Protein AF-G1TNF6-F1 (afdb_monomer_lite)

Sequence (239 aa):
MSVDFGDPRNGFRHTEVIKFISEEVLVNGGSQDFHVTFNSWSWDEIEDNLRSVVIDPEVPLATKRAYALSALALSVPVAVRQREQQAYGAWRLQEQMEQCEATSSALSFELQRQREEHEAVVSQLRFAQAALHQALNERDALRGRLLQPQLLQRQLEVLAILPAEHRGVGGWPLAAEEGKEALATRLQGGQHAEAQRGEAQMASLTGTLHETEESAASCVNPHRITLLLSAAFTSMRIQ

Structure (mmCIF, N/CA/C/O backbone):
data_AF-G1TNF6-F1
#
_entry.id   AF-G1TNF6-F1
#
loop_
_atom_site.group_PDB
_atom_site.id
_atom_site.type_symbol
_atom_site.label_atom_id
_atom_site.label_alt_id
_atom_site.label_comp_id
_atom_site.label_asym_id
_atom_site.label_entity_id
_atom_site.label_seq_id
_atom_site.pdbx_PDB_ins_code
_atom_site.Cartn_x
_atom_site.Cartn_y
_atom_site.Cartn_z
_atom_site.occupancy
_atom_site.B_iso_or_equiv
_atom_site.auth_seq_id
_atom_site.auth_comp_id
_atom_site.auth_asym_id
_atom_site.auth_atom_id
_atom_site.pdbx_PDB_model_num
ATOM 1 N N . MET A 1 1 ? 4.007 6.886 27.947 1.00 36.47 1 MET A N 1
ATOM 2 C CA . MET A 1 1 ? 4.413 5.466 27.899 1.00 36.47 1 MET A CA 1
ATOM 3 C C . MET A 1 1 ? 3.353 4.730 27.091 1.00 36.47 1 MET A C 1
ATOM 5 O O . MET A 1 1 ? 2.281 4.489 27.628 1.00 36.47 1 MET A O 1
ATOM 9 N N . SER A 1 2 ? 3.568 4.491 25.795 1.00 43.72 2 SER A N 1
ATOM 10 C CA . SER A 1 2 ? 2.631 3.710 24.975 1.00 43.72 2 SER A CA 1
ATOM 11 C C . SER A 1 2 ? 2.972 2.231 25.123 1.00 43.72 2 SER A C 1
ATOM 13 O O . SER A 1 2 ? 4.069 1.814 24.759 1.00 43.72 2 SER A O 1
ATOM 15 N N . VAL A 1 3 ? 2.062 1.455 25.698 1.00 52.88 3 VAL A N 1
ATOM 16 C CA . VAL A 1 3 ? 2.191 -0.003 25.752 1.00 52.88 3 VAL A CA 1
ATOM 17 C C . VAL A 1 3 ? 1.948 -0.534 24.340 1.00 52.88 3 VAL A C 1
ATOM 19 O O . VAL A 1 3 ? 0.914 -0.235 23.745 1.00 52.88 3 VAL A O 1
ATOM 22 N N . ASP A 1 4 ? 2.901 -1.280 23.778 1.00 56.72 4 ASP A N 1
ATOM 23 C CA . ASP A 1 4 ? 2.705 -1.928 22.480 1.00 56.72 4 ASP A CA 1
ATOM 24 C C . ASP A 1 4 ? 1.832 -3.166 22.662 1.00 56.72 4 ASP A C 1
ATOM 26 O O . ASP A 1 4 ? 2.326 -4.251 22.955 1.00 56.72 4 ASP A O 1
ATOM 30 N N . PHE A 1 5 ? 0.520 -2.989 22.511 1.00 54.44 5 PHE A N 1
ATOM 31 C CA . PHE A 1 5 ? -0.501 -4.030 22.656 1.00 54.44 5 PHE A CA 1
ATOM 32 C C . PHE A 1 5 ? -0.360 -5.218 21.687 1.00 54.44 5 PHE A C 1
ATOM 34 O O . PHE A 1 5 ? -1.092 -6.192 21.835 1.00 54.44 5 PHE A O 1
ATOM 41 N N . GLY A 1 6 ? 0.554 -5.150 20.710 1.00 52.03 6 GLY A N 1
ATOM 42 C CA . GLY A 1 6 ? 0.853 -6.250 19.792 1.00 52.03 6 GLY A CA 1
ATOM 43 C C . GLY A 1 6 ? 2.027 -7.139 20.198 1.00 52.03 6 GLY A C 1
ATOM 44 O O . GLY A 1 6 ? 2.200 -8.188 19.582 1.00 52.03 6 GLY A O 1
ATOM 45 N N . ASP A 1 7 ? 2.827 -6.755 21.195 1.00 60.88 7 ASP A N 1
ATOM 46 C CA . ASP A 1 7 ? 3.929 -7.593 21.664 1.00 60.88 7 ASP A CA 1
ATOM 47 C C . ASP A 1 7 ? 3.379 -8.712 22.568 1.00 60.88 7 ASP A C 1
ATOM 49 O O . ASP A 1 7 ? 2.881 -8.422 23.661 1.00 60.88 7 ASP A O 1
ATOM 53 N N . PRO A 1 8 ? 3.492 -10.000 22.183 1.00 58.84 8 PRO A N 1
ATOM 54 C CA . PRO A 1 8 ? 3.065 -11.114 23.029 1.00 58.84 8 PRO A CA 1
ATOM 55 C C . PRO A 1 8 ? 3.827 -11.184 24.365 1.00 58.84 8 PRO A C 1
ATOM 57 O O . PRO A 1 8 ? 3.403 -11.905 25.271 1.00 58.84 8 PRO A O 1
ATOM 60 N N . ARG A 1 9 ? 4.937 -10.444 24.516 1.00 59.00 9 ARG A N 1
ATOM 61 C CA . ARG A 1 9 ? 5.692 -10.308 25.770 1.00 59.00 9 ARG A CA 1
ATOM 62 C C . ARG A 1 9 ? 5.157 -9.216 26.692 1.00 59.00 9 ARG A C 1
ATOM 64 O O . ARG A 1 9 ? 5.560 -9.187 27.852 1.00 59.00 9 ARG A O 1
ATOM 71 N N . ASN A 1 10 ? 4.250 -8.349 26.236 1.00 60.62 10 ASN A N 1
ATOM 72 C CA . ASN A 1 10 ? 3.744 -7.250 27.064 1.00 60.62 10 ASN A CA 1
ATOM 73 C C . ASN A 1 10 ? 2.750 -7.709 28.157 1.00 60.62 10 ASN A C 1
ATOM 75 O O . ASN A 1 10 ? 2.322 -6.896 28.973 1.00 60.62 10 ASN A O 1
ATOM 79 N N . GLY A 1 11 ? 2.352 -8.990 28.155 1.00 61.84 11 GLY A N 1
ATOM 80 C CA . GLY A 1 11 ? 1.427 -9.587 29.126 1.00 61.84 11 GLY A CA 1
ATOM 81 C C . GLY A 1 11 ? -0.036 -9.127 29.026 1.00 61.84 11 GLY A C 1
ATOM 82 O O . GLY A 1 11 ? -0.899 -9.720 29.661 1.00 61.84 11 GLY A O 1
ATOM 83 N N . PHE A 1 12 ? -0.346 -8.115 28.220 1.00 65.19 12 PHE A N 1
ATOM 84 C CA . PHE A 1 12 ? -1.675 -7.559 28.015 1.00 65.19 12 PHE A CA 1
ATOM 85 C C . PHE A 1 12 ? -2.488 -8.422 27.049 1.00 65.19 12 PHE A C 1
ATOM 87 O O . PHE A 1 12 ? -2.344 -8.367 25.827 1.00 65.19 12 PHE A O 1
ATOM 94 N N . ARG A 1 13 ? -3.398 -9.215 27.608 1.00 73.50 13 ARG A N 1
ATOM 95 C CA . ARG A 1 13 ? -4.316 -10.059 26.843 1.00 73.50 13 ARG A CA 1
ATOM 96 C C . ARG A 1 13 ? -5.691 -9.406 26.830 1.00 73.50 13 ARG A C 1
ATOM 98 O O . ARG A 1 13 ? -6.418 -9.447 27.817 1.00 73.50 13 ARG A O 1
ATOM 105 N N . HIS A 1 14 ? -6.072 -8.816 25.697 1.00 75.62 14 HIS A N 1
ATOM 106 C CA . HIS A 1 14 ? -7.371 -8.144 25.539 1.00 75.62 14 HIS A CA 1
ATOM 107 C C . HIS A 1 14 ? -8.559 -9.059 25.896 1.00 75.62 14 HIS A C 1
ATOM 109 O O . HIS A 1 14 ? -9.547 -8.590 26.449 1.00 75.62 14 HIS A O 1
ATOM 115 N N . THR A 1 15 ? -8.449 -10.370 25.659 1.00 78.88 15 THR A N 1
ATOM 116 C CA . THR A 1 15 ? -9.447 -11.369 26.071 1.00 78.88 15 THR A CA 1
ATOM 117 C C . THR A 1 15 ? -9.621 -11.435 27.591 1.00 78.88 15 THR A C 1
ATOM 119 O O . THR A 1 15 ? -10.743 -11.561 28.074 1.00 78.88 15 THR A O 1
ATOM 122 N N . GLU A 1 16 ? -8.533 -11.315 28.356 1.00 82.50 16 GLU A N 1
ATOM 123 C CA . GLU A 1 16 ? -8.570 -11.292 29.824 1.00 82.50 16 GLU A CA 1
ATOM 124 C C . GLU A 1 16 ? -9.174 -9.984 30.334 1.00 82.50 16 GLU A C 1
ATOM 126 O O . GLU A 1 16 ? -9.981 -10.003 31.257 1.00 82.50 16 GLU A O 1
ATOM 131 N N . VAL A 1 17 ? -8.865 -8.865 29.674 1.00 82.44 17 VAL A N 1
ATOM 132 C CA . VAL A 1 17 ? -9.457 -7.553 29.975 1.00 82.44 17 VAL A CA 1
ATOM 133 C C . VAL A 1 17 ? -10.965 -7.562 29.725 1.00 82.44 17 VAL A C 1
ATOM 135 O O . VAL A 1 17 ? -11.729 -7.151 30.590 1.00 82.44 17 VAL A O 1
ATOM 138 N N . ILE A 1 18 ? -11.418 -8.083 28.582 1.00 81.50 18 ILE A N 1
ATOM 139 C CA . ILE A 1 18 ? -12.851 -8.198 28.269 1.00 81.50 18 ILE A CA 1
ATOM 140 C C . ILE A 1 18 ? -13.552 -9.113 29.278 1.00 81.50 18 ILE A C 1
ATOM 142 O O . ILE A 1 18 ? -14.656 -8.794 29.724 1.00 81.50 18 ILE A O 1
ATOM 146 N N . LYS A 1 19 ? -12.917 -10.227 29.664 1.00 84.94 19 LYS A N 1
ATOM 147 C CA . LYS A 1 19 ? -13.455 -11.149 30.669 1.00 84.94 19 LYS A CA 1
ATOM 148 C C . LYS A 1 19 ? -13.608 -10.462 32.029 1.00 84.94 19 LYS A C 1
ATOM 150 O O . LYS A 1 19 ? -14.702 -10.480 32.582 1.00 84.94 19 LYS A O 1
ATOM 155 N N . PHE A 1 20 ? -12.559 -9.797 32.507 1.00 84.75 20 PHE A N 1
ATOM 156 C CA . PHE A 1 20 ? -12.574 -9.042 33.760 1.00 84.75 20 PHE A CA 1
ATOM 157 C C . PHE A 1 20 ? -13.653 -7.952 33.761 1.00 84.75 20 PHE A C 1
ATOM 159 O O . PHE A 1 20 ? -14.438 -7.855 34.697 1.00 84.75 20 PHE A O 1
ATOM 166 N N . ILE A 1 21 ? -13.746 -7.163 32.686 1.00 85.00 21 ILE A N 1
ATOM 167 C CA . ILE A 1 21 ? -14.766 -6.114 32.580 1.00 85.00 21 ILE A CA 1
ATOM 168 C C . ILE A 1 21 ? -16.172 -6.725 32.586 1.00 85.00 21 ILE A C 1
ATOM 170 O O . ILE A 1 21 ? -17.067 -6.183 33.225 1.00 85.00 21 ILE A O 1
ATOM 174 N N . SER A 1 22 ? -16.379 -7.858 31.911 1.00 86.06 22 SER A N 1
ATOM 175 C CA . SER A 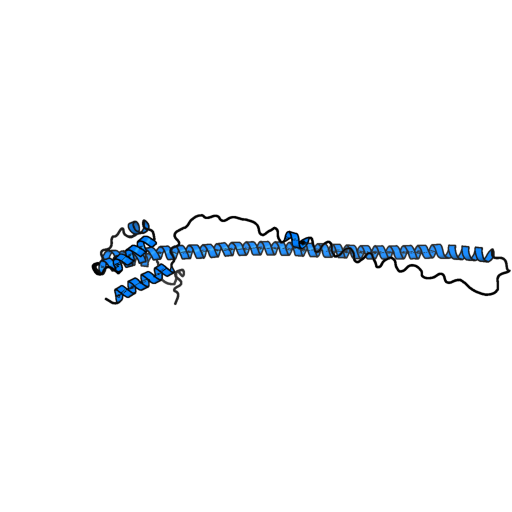1 22 ? -17.684 -8.531 31.886 1.00 86.06 22 SER A CA 1
ATOM 176 C C . SER A 1 22 ? -18.088 -9.048 33.272 1.00 86.06 22 SER A C 1
ATOM 178 O O . SER A 1 22 ? -19.250 -8.931 33.651 1.00 86.06 22 SER A O 1
ATOM 180 N N . GLU A 1 23 ? -17.134 -9.567 34.050 1.00 87.56 23 GLU A N 1
ATOM 181 C CA . GLU A 1 23 ? -17.347 -9.955 35.451 1.00 87.56 23 GLU A CA 1
ATOM 182 C C . GLU A 1 23 ? -17.693 -8.735 36.322 1.00 87.56 23 GLU A C 1
ATOM 184 O O . GLU A 1 23 ? -18.663 -8.769 37.078 1.00 87.56 23 GLU A O 1
ATOM 189 N N . GLU A 1 24 ? -16.979 -7.620 36.158 1.00 86.81 24 GLU A N 1
ATOM 190 C CA . GLU A 1 24 ? -17.259 -6.369 36.873 1.00 86.81 24 GLU A CA 1
ATOM 191 C C . GLU A 1 24 ? -18.633 -5.773 36.519 1.00 86.81 24 GLU A C 1
ATOM 193 O O . GLU A 1 24 ? -19.329 -5.262 37.398 1.00 86.81 24 GLU A O 1
ATOM 198 N N . VAL A 1 25 ? -19.081 -5.863 35.262 1.00 86.56 25 VAL A N 1
ATOM 199 C CA . VAL A 1 25 ? -20.435 -5.431 34.865 1.00 86.56 25 VAL A CA 1
ATOM 200 C C . VAL A 1 25 ? -21.499 -6.199 35.653 1.00 86.56 25 VAL A C 1
ATOM 202 O O . VAL A 1 25 ? -22.427 -5.577 36.170 1.00 86.56 25 VAL A O 1
ATOM 205 N N . LEU A 1 26 ? -21.342 -7.518 35.807 1.00 86.12 26 LEU A N 1
ATOM 206 C CA . LEU A 1 26 ? -22.276 -8.360 36.565 1.00 86.12 26 LEU A CA 1
ATOM 207 C C . LEU A 1 26 ? -22.296 -7.997 38.055 1.00 86.12 26 LEU A C 1
ATOM 209 O O . LEU A 1 26 ? -23.369 -7.871 38.644 1.00 86.12 26 LEU A O 1
ATOM 213 N N . VAL A 1 27 ? -21.124 -7.773 38.659 1.00 86.69 27 VAL A N 1
ATOM 214 C CA . VAL A 1 27 ? -21.001 -7.377 40.076 1.00 86.69 27 VAL A CA 1
ATOM 215 C C . VAL A 1 27 ? -21.686 -6.035 40.353 1.00 86.69 27 VAL A C 1
ATOM 217 O O . VAL A 1 27 ? -22.256 -5.837 41.424 1.00 86.69 27 VAL A O 1
ATOM 220 N N . ASN A 1 28 ? -21.689 -5.124 39.378 1.00 85.75 28 ASN A N 1
ATOM 221 C CA . ASN A 1 28 ? -22.342 -3.819 39.482 1.00 85.75 28 ASN A CA 1
ATOM 222 C C . ASN A 1 28 ? -23.842 -3.846 39.097 1.00 85.75 28 ASN A C 1
ATOM 224 O O . ASN A 1 28 ? -24.459 -2.788 38.970 1.00 85.75 28 ASN A O 1
ATOM 228 N N . GLY A 1 29 ? -24.445 -5.032 38.936 1.00 80.88 29 GLY A N 1
ATOM 229 C CA . GLY A 1 29 ? -25.870 -5.196 38.623 1.00 80.88 29 GLY A CA 1
ATOM 230 C C . GLY A 1 29 ? -26.222 -5.015 37.143 1.00 80.88 29 GLY A C 1
ATOM 231 O O . GLY A 1 29 ? -27.389 -4.814 36.810 1.00 80.88 29 GLY A O 1
ATOM 232 N N . GLY A 1 30 ? -25.230 -5.059 36.251 1.00 82.25 30 GLY A N 1
ATOM 233 C CA . GLY A 1 30 ? -25.434 -5.044 34.807 1.00 82.25 30 GLY A CA 1
ATOM 234 C C . GLY A 1 30 ? -25.959 -6.376 34.262 1.00 82.25 30 GLY A C 1
ATOM 235 O O . GLY A 1 30 ? -25.815 -7.430 34.880 1.00 82.25 30 GLY A O 1
ATOM 236 N N . SER A 1 31 ? -26.573 -6.327 33.078 1.00 80.69 31 SER A N 1
ATOM 237 C CA . SER A 1 31 ? -27.076 -7.523 32.387 1.00 80.69 31 SER A CA 1
ATOM 238 C C . SER A 1 31 ? -25.929 -8.387 31.868 1.00 80.69 31 SER A C 1
ATOM 240 O O . SER A 1 31 ? -24.942 -7.850 31.380 1.00 80.69 31 SER A O 1
ATOM 242 N N . GLN A 1 32 ? -26.084 -9.713 31.886 1.00 79.31 32 GLN A N 1
ATOM 243 C CA . GLN A 1 32 ? -25.138 -10.640 31.255 1.00 79.31 32 GLN A CA 1
ATOM 244 C C . GLN A 1 32 ? -25.162 -10.562 29.722 1.00 79.31 32 GLN A C 1
ATOM 246 O O . GLN A 1 32 ? -24.146 -10.801 29.070 1.00 79.31 32 GLN A O 1
ATOM 251 N N . ASP A 1 33 ? -26.294 -10.145 29.157 1.00 79.25 33 ASP A N 1
ATOM 252 C CA . ASP A 1 33 ? -26.504 -10.042 27.713 1.00 79.25 33 ASP A CA 1
ATOM 253 C C . ASP A 1 33 ? -26.088 -8.683 27.148 1.00 79.25 33 ASP A C 1
ATOM 255 O O . ASP A 1 33 ? -26.329 -8.410 25.975 1.00 79.25 33 ASP A O 1
ATOM 259 N N . PHE A 1 34 ? -25.453 -7.823 27.956 1.00 77.25 34 PHE A N 1
ATOM 260 C CA . PHE A 1 34 ? -25.140 -6.450 27.562 1.00 77.25 34 PHE A CA 1
ATOM 261 C C . PHE A 1 34 ? -24.389 -6.387 26.226 1.00 77.25 34 PHE A C 1
ATOM 263 O O . PHE A 1 34 ? -24.711 -5.562 25.379 1.00 77.25 34 PHE A O 1
ATOM 270 N N . HIS A 1 35 ? -23.454 -7.308 25.976 1.00 72.44 35 HIS A N 1
ATOM 271 C CA . HIS A 1 35 ? -22.751 -7.388 24.694 1.00 72.44 35 HIS A CA 1
ATOM 272 C C . HIS A 1 35 ? -23.708 -7.529 23.505 1.00 72.44 35 HIS A C 1
ATOM 274 O O . HIS A 1 35 ? -23.506 -6.884 22.483 1.00 72.44 35 HIS A O 1
ATOM 280 N N . VAL A 1 36 ? -24.763 -8.337 23.621 1.00 79.25 36 VAL A N 1
ATOM 281 C CA . VAL A 1 36 ? -25.750 -8.534 22.549 1.00 79.25 36 VAL A CA 1
ATOM 282 C C . VAL A 1 36 ? -26.607 -7.283 22.373 1.00 79.25 36 VAL A C 1
ATOM 284 O O . VAL A 1 36 ? -26.808 -6.836 21.245 1.00 79.25 36 VAL A O 1
ATOM 287 N N . THR A 1 37 ? -27.062 -6.684 23.475 1.00 78.50 37 THR A N 1
ATOM 288 C CA . THR A 1 37 ? -27.899 -5.478 23.445 1.00 78.50 37 THR A CA 1
ATOM 289 C C . THR A 1 37 ? -27.151 -4.301 22.833 1.00 78.50 37 THR A C 1
ATOM 291 O O . THR A 1 37 ? -27.657 -3.646 21.928 1.00 78.50 37 THR A O 1
ATOM 294 N N . PHE A 1 38 ? -25.915 -4.065 23.262 1.00 73.44 38 PHE A N 1
ATOM 295 C CA . PHE A 1 38 ? -25.130 -2.932 22.798 1.00 73.44 38 PHE A CA 1
ATOM 296 C C . PHE A 1 38 ? -24.553 -3.120 21.392 1.00 73.44 38 PHE A C 1
ATOM 298 O O . PHE A 1 38 ? -24.427 -2.143 20.667 1.00 73.44 38 PHE A O 1
ATOM 305 N N . ASN A 1 39 ? -24.261 -4.349 20.953 1.00 72.56 39 ASN A N 1
ATOM 306 C CA . ASN A 1 39 ? -23.845 -4.589 19.564 1.00 72.56 39 ASN A CA 1
ATOM 307 C C . ASN A 1 39 ? -24.957 -4.291 18.544 1.00 72.56 39 ASN A C 1
ATOM 309 O O . ASN A 1 39 ? -24.667 -4.138 17.360 1.00 72.56 39 ASN A O 1
ATOM 313 N N . SER A 1 40 ? -26.219 -4.240 18.983 1.00 80.25 40 SER A N 1
ATOM 314 C CA . SER A 1 40 ? -27.342 -3.833 18.133 1.00 80.25 40 SER A CA 1
ATOM 315 C C . SER A 1 40 ? -27.491 -2.315 18.008 1.00 80.25 40 SER A C 1
ATOM 317 O O . SER A 1 40 ? -28.241 -1.851 17.153 1.00 80.25 40 SER A O 1
ATOM 319 N N . TRP A 1 41 ? -26.789 -1.549 18.847 1.00 79.00 41 TRP A N 1
ATOM 320 C CA . TRP A 1 41 ? -26.838 -0.092 18.871 1.00 79.00 41 TRP A CA 1
ATOM 321 C C . TRP A 1 41 ? -25.635 0.496 18.137 1.00 79.00 41 TRP A C 1
ATOM 323 O O . TRP A 1 41 ? -24.535 -0.061 18.130 1.00 79.00 41 TRP A O 1
ATOM 333 N N . SER A 1 42 ? -25.841 1.651 17.519 1.00 83.12 42 SER A N 1
ATOM 334 C CA . SER A 1 42 ? -24.760 2.462 16.973 1.00 83.12 42 SER A CA 1
ATOM 335 C C . SER A 1 42 ? -23.931 3.087 18.097 1.00 83.12 42 SER A C 1
ATOM 337 O O . SER A 1 42 ? -24.411 3.317 19.206 1.00 83.12 42 SER A O 1
ATOM 339 N N . TRP A 1 43 ? -22.663 3.393 17.818 1.00 80.12 43 TRP A N 1
ATOM 340 C CA . TRP A 1 43 ? -21.786 3.983 18.832 1.00 80.12 43 TRP A CA 1
ATOM 341 C C . TRP A 1 43 ? -22.271 5.358 19.320 1.00 80.12 43 TRP A C 1
ATOM 343 O O . TRP A 1 43 ? -22.085 5.690 20.489 1.00 80.12 43 TRP A O 1
ATOM 353 N N . ASP A 1 44 ? -22.946 6.117 18.453 1.00 84.75 44 ASP A N 1
ATOM 354 C CA . ASP A 1 44 ? -23.564 7.396 18.806 1.00 84.75 44 ASP A CA 1
ATOM 355 C C . ASP A 1 44 ? -24.697 7.209 19.835 1.00 84.75 44 ASP A C 1
ATOM 357 O O . ASP A 1 44 ? -24.736 7.909 20.845 1.00 84.75 44 ASP A O 1
ATOM 361 N N . GLU A 1 45 ? -25.553 6.196 19.660 1.00 86.06 45 GLU A N 1
ATOM 362 C CA . GLU A 1 45 ? -26.611 5.859 20.628 1.00 86.06 45 GLU A CA 1
ATOM 363 C C . GLU A 1 45 ? -26.035 5.415 21.978 1.00 86.06 45 GLU A C 1
ATOM 365 O O . GLU A 1 45 ? -26.571 5.749 23.038 1.00 86.06 45 GLU A O 1
ATOM 370 N N . ILE A 1 46 ? -24.922 4.679 21.960 1.00 83.00 46 ILE A N 1
ATOM 371 C CA . ILE A 1 46 ? -24.226 4.257 23.180 1.00 83.00 46 ILE A CA 1
ATOM 372 C C . ILE A 1 46 ? -23.639 5.470 23.906 1.00 83.00 46 ILE A C 1
ATOM 374 O O . ILE A 1 46 ? -23.778 5.565 25.126 1.00 83.00 46 ILE A O 1
ATOM 378 N N . GLU A 1 47 ? -23.017 6.403 23.180 1.00 83.88 47 GLU A N 1
ATOM 379 C CA . GLU A 1 47 ? -22.459 7.649 23.720 1.00 83.88 47 GLU A CA 1
ATOM 380 C C . GLU A 1 47 ? -23.543 8.532 24.353 1.00 83.88 47 GLU A C 1
ATOM 382 O O . GLU A 1 47 ? -23.373 8.996 25.486 1.00 83.88 47 GLU A O 1
ATOM 387 N N . ASP A 1 48 ? -24.666 8.728 23.665 1.00 86.50 48 ASP A N 1
ATOM 388 C CA . ASP A 1 48 ? -25.772 9.555 24.151 1.00 86.50 48 ASP A CA 1
ATOM 389 C C . ASP A 1 48 ? -26.423 8.963 25.403 1.00 86.50 48 ASP A C 1
ATOM 391 O O . ASP A 1 48 ? -26.710 9.675 26.371 1.00 86.50 48 ASP A O 1
ATOM 395 N N . ASN A 1 49 ? -26.585 7.644 25.430 1.00 84.00 49 ASN A N 1
ATOM 396 C CA . ASN A 1 49 ? -27.188 6.945 26.555 1.00 84.00 49 ASN A CA 1
ATOM 397 C C . ASN A 1 49 ? -26.205 6.818 27.743 1.00 84.00 49 ASN A C 1
ATOM 399 O O . ASN A 1 49 ? -26.589 6.883 28.907 1.00 84.00 49 ASN A O 1
ATOM 403 N N . LEU A 1 50 ? -24.894 6.772 27.484 1.00 83.25 50 LEU A N 1
ATOM 404 C CA . LEU A 1 50 ? -23.887 6.875 28.545 1.00 83.25 50 LEU A CA 1
ATOM 405 C C . LEU A 1 50 ? -23.878 8.269 29.176 1.00 83.25 50 LEU A C 1
ATOM 407 O O . LEU A 1 50 ? -23.766 8.400 30.395 1.00 83.25 50 LEU A O 1
ATOM 411 N N . ARG A 1 51 ? -24.030 9.321 28.365 1.00 84.81 51 ARG A N 1
ATOM 412 C CA . ARG A 1 51 ? -24.146 10.696 28.863 1.00 84.81 51 ARG A CA 1
ATOM 413 C C . ARG A 1 51 ? -25.391 10.889 29.716 1.00 84.81 51 ARG A C 1
ATOM 415 O O . ARG A 1 51 ? -25.273 11.478 30.789 1.00 84.81 51 ARG A O 1
ATOM 422 N N . SER A 1 52 ? -26.546 10.390 29.279 1.00 86.50 52 SER A N 1
ATOM 423 C CA . SER A 1 52 ? -27.791 10.523 30.043 1.00 86.50 52 SER A CA 1
ATOM 424 C C . SER A 1 52 ? -27.681 9.851 31.419 1.00 86.50 52 SER A C 1
ATOM 426 O O . SER A 1 52 ? -27.973 10.485 32.430 1.00 86.50 52 SER A O 1
ATOM 428 N N . VAL A 1 53 ? -27.150 8.624 31.474 1.00 83.75 53 VAL A N 1
ATOM 429 C CA . VAL A 1 53 ? -26.962 7.845 32.711 1.00 83.75 53 VAL A CA 1
ATOM 430 C C . VAL A 1 53 ? -25.951 8.487 33.667 1.00 83.75 53 VAL A C 1
ATOM 432 O O . VAL A 1 53 ? -26.122 8.440 34.886 1.00 83.75 53 VAL A O 1
ATOM 435 N N . VAL A 1 54 ? -24.876 9.083 33.146 1.00 80.50 54 VAL A N 1
ATOM 436 C CA . VAL A 1 54 ? -23.843 9.716 33.982 1.00 80.50 54 VAL A CA 1
ATOM 437 C C . VAL A 1 54 ? -24.340 11.030 34.590 1.00 80.50 54 VAL A C 1
ATOM 439 O O . VAL A 1 54 ? -24.087 11.272 35.776 1.00 80.50 54 VAL A O 1
ATOM 442 N N . ILE A 1 55 ? -25.047 11.850 33.805 1.00 84.88 55 ILE A N 1
ATOM 443 C CA . ILE A 1 55 ? -25.538 13.176 34.216 1.00 84.88 55 ILE A CA 1
ATOM 444 C C . ILE A 1 55 ? -26.664 13.067 35.250 1.00 84.88 55 ILE A C 1
ATOM 446 O O . ILE A 1 55 ? -26.752 13.919 36.132 1.00 84.88 55 ILE A O 1
ATOM 450 N N . ASP A 1 56 ? -27.494 12.027 35.176 1.00 86.25 56 ASP A N 1
ATOM 451 C CA . ASP A 1 56 ? -28.633 11.853 36.076 1.00 86.25 56 ASP A CA 1
ATOM 452 C C . ASP A 1 56 ? -28.184 11.556 37.527 1.00 86.25 56 ASP A C 1
ATOM 454 O O . ASP A 1 56 ? -27.547 10.525 37.777 1.00 86.25 56 ASP A O 1
ATOM 458 N N . PRO A 1 57 ? -28.467 12.431 38.513 1.00 80.81 57 PRO A N 1
ATOM 459 C CA . PRO A 1 57 ? -28.116 12.193 39.913 1.00 80.81 57 PRO A CA 1
ATOM 460 C C . PRO A 1 57 ? -28.954 11.088 40.575 1.00 80.81 57 PRO A C 1
ATOM 462 O O . PRO A 1 57 ? -28.506 10.534 41.577 1.00 80.81 57 PRO A O 1
ATOM 465 N N . GLU A 1 58 ? -30.122 10.743 40.024 1.00 87.00 58 GLU A N 1
ATOM 466 C CA . GLU A 1 58 ? -31.033 9.732 40.578 1.00 87.00 58 GLU A CA 1
ATOM 467 C C . GLU A 1 58 ? -30.562 8.299 40.287 1.00 87.00 58 GLU A C 1
ATOM 469 O O . GLU A 1 58 ? -30.994 7.341 40.933 1.00 87.00 58 GLU A O 1
ATOM 474 N N . VAL A 1 59 ? -29.649 8.124 39.326 1.00 84.31 59 VAL A N 1
ATOM 475 C CA . VAL A 1 59 ? -29.136 6.800 38.969 1.00 84.31 59 VAL A CA 1
ATOM 476 C C . VAL A 1 59 ? -28.115 6.316 40.011 1.00 84.31 59 VAL A C 1
ATOM 478 O O . VAL A 1 59 ? -27.103 6.988 40.243 1.00 84.31 59 VAL A O 1
ATOM 481 N N . PRO A 1 60 ? -28.294 5.111 40.590 1.00 88.25 60 PRO A N 1
ATOM 482 C CA . PRO A 1 60 ? -27.337 4.539 41.530 1.00 88.25 60 PRO A CA 1
ATOM 483 C C . PRO A 1 60 ? -25.934 4.397 40.934 1.00 88.25 60 PRO A C 1
ATOM 485 O O . PRO A 1 60 ? -25.760 4.001 39.780 1.00 88.25 60 PRO A O 1
ATOM 488 N N . LEU A 1 61 ? -24.911 4.631 41.759 1.00 86.38 61 LEU A N 1
ATOM 489 C CA . LEU A 1 61 ? -23.507 4.556 41.340 1.00 86.38 61 LEU A CA 1
ATOM 490 C C . LEU A 1 61 ? -23.137 3.197 40.720 1.00 86.38 61 LEU A C 1
ATOM 492 O O . LEU A 1 61 ? -22.377 3.159 39.754 1.00 86.38 61 LEU A O 1
ATOM 496 N N . ALA A 1 62 ? -23.687 2.098 41.245 1.00 86.69 62 ALA A N 1
ATOM 497 C CA . ALA A 1 62 ? -23.483 0.756 40.697 1.00 86.69 62 ALA A CA 1
ATOM 498 C C . ALA A 1 62 ? -23.973 0.665 39.241 1.00 86.69 62 ALA A C 1
ATOM 500 O O . ALA A 1 62 ? -23.221 0.259 38.360 1.00 86.69 62 ALA A O 1
ATOM 501 N N . THR A 1 63 ? -25.173 1.171 38.954 1.00 83.50 63 THR A N 1
ATOM 502 C CA . THR A 1 63 ? -25.732 1.212 37.597 1.00 83.50 63 THR A CA 1
ATOM 503 C C . THR A 1 63 ? -24.879 2.064 36.665 1.00 83.50 63 THR A C 1
ATOM 505 O O . THR A 1 63 ? -24.567 1.637 35.553 1.00 83.50 63 THR A O 1
ATOM 508 N N . LYS A 1 64 ? -24.423 3.237 37.127 1.00 87.12 64 LYS A N 1
ATOM 509 C CA . LYS A 1 64 ? -23.515 4.075 36.337 1.00 87.12 64 LYS A CA 1
ATOM 510 C C . LYS A 1 64 ? -22.223 3.316 36.009 1.00 87.12 64 LYS A C 1
ATOM 512 O O . LYS A 1 64 ? -21.771 3.342 34.866 1.00 87.12 64 LYS A O 1
ATOM 517 N N . ARG A 1 65 ? -21.635 2.612 36.988 1.00 86.19 65 ARG A N 1
ATOM 518 C CA . ARG A 1 65 ? -20.413 1.807 36.801 1.00 86.19 65 ARG A CA 1
ATOM 519 C C . ARG A 1 65 ? -20.626 0.663 35.821 1.00 86.19 65 ARG A C 1
ATOM 521 O O . ARG A 1 65 ? -19.809 0.505 34.922 1.00 86.19 65 ARG A O 1
ATOM 528 N N . ALA A 1 66 ? -21.721 -0.085 35.940 1.00 86.06 66 ALA A N 1
ATOM 529 C CA . ALA A 1 66 ? -22.064 -1.146 34.995 1.00 86.06 66 ALA A CA 1
ATOM 530 C C . ALA A 1 66 ? -22.178 -0.606 33.557 1.00 86.06 66 ALA A C 1
ATOM 532 O O . ALA A 1 66 ? -21.682 -1.224 32.613 1.00 86.06 66 ALA A O 1
ATOM 533 N N . TYR A 1 67 ? -22.760 0.584 33.386 1.00 84.06 67 TYR A N 1
ATOM 534 C CA . TYR A 1 67 ? -22.886 1.237 32.083 1.00 84.06 67 TYR A CA 1
ATOM 535 C C . TYR A 1 67 ? -21.532 1.721 31.523 1.00 84.06 67 TYR A C 1
ATOM 537 O O . TYR A 1 67 ? -21.209 1.508 30.356 1.00 84.06 67 TYR A O 1
ATOM 545 N N . ALA A 1 68 ? -20.679 2.305 32.367 1.00 85.31 68 ALA A N 1
ATOM 546 C CA . ALA A 1 68 ? -19.329 2.712 31.974 1.00 85.31 68 ALA A CA 1
ATOM 547 C C . ALA A 1 68 ? -18.439 1.514 31.599 1.00 85.31 68 ALA A C 1
ATOM 549 O O . ALA A 1 68 ? -17.698 1.559 30.615 1.00 85.31 68 ALA A O 1
ATOM 550 N N . LEU A 1 69 ? -18.529 0.427 32.366 1.00 85.88 69 LEU A N 1
ATOM 551 C CA . LEU A 1 69 ? -17.787 -0.805 32.123 1.00 85.88 69 LEU A CA 1
ATOM 552 C C . LEU A 1 69 ? -18.277 -1.526 30.863 1.00 85.88 69 LEU A C 1
ATOM 554 O O . LEU A 1 69 ? -17.456 -2.001 30.084 1.00 85.88 69 LEU A O 1
ATOM 558 N N . SER A 1 70 ? -19.584 -1.560 30.605 1.00 83.50 70 SER A N 1
ATOM 559 C CA . SER A 1 70 ? -20.115 -2.143 29.366 1.00 83.50 70 SER A CA 1
ATOM 560 C C . SER A 1 70 ? -19.659 -1.368 28.126 1.00 83.50 70 SER A C 1
ATOM 562 O O . SER A 1 70 ? -19.166 -1.985 27.183 1.00 83.50 70 SER A O 1
ATOM 564 N N . ALA A 1 71 ? -19.682 -0.032 28.152 1.00 83.31 71 ALA A N 1
ATOM 565 C CA . ALA A 1 71 ? -19.115 0.785 27.075 1.00 83.31 71 ALA A CA 1
ATOM 566 C C . ALA A 1 71 ? -17.604 0.554 26.880 1.00 83.31 71 ALA A C 1
ATOM 568 O O . ALA A 1 71 ? -17.125 0.438 25.748 1.00 83.31 71 ALA A O 1
ATOM 569 N N . LEU A 1 72 ? -16.844 0.421 27.973 1.00 84.25 72 LEU A N 1
ATOM 570 C CA . LEU A 1 72 ? -15.423 0.069 27.919 1.00 84.25 72 LEU A CA 1
ATOM 571 C C . LEU A 1 72 ? -15.215 -1.300 27.248 1.00 84.25 72 LEU A C 1
ATOM 573 O O . LEU A 1 72 ? -14.383 -1.413 26.346 1.00 84.25 72 LEU A O 1
ATOM 577 N N . ALA A 1 73 ? -15.994 -2.315 27.633 1.00 84.62 73 ALA A N 1
ATOM 578 C CA . ALA A 1 73 ? -15.898 -3.671 27.091 1.00 84.62 73 ALA A CA 1
ATOM 579 C C . ALA A 1 73 ? -16.130 -3.723 25.575 1.00 84.62 73 ALA A C 1
ATOM 581 O O . ALA A 1 73 ? -15.515 -4.543 24.900 1.00 84.62 73 ALA A O 1
ATOM 582 N N . LEU A 1 74 ? -16.988 -2.848 25.045 1.00 81.31 74 LEU A N 1
ATOM 583 C CA . LEU A 1 74 ? -17.294 -2.755 23.614 1.00 81.31 74 LEU A CA 1
ATOM 584 C C . LEU A 1 74 ? -16.205 -2.016 22.831 1.00 81.31 74 LEU A C 1
ATOM 586 O O . LEU A 1 74 ? -15.892 -2.379 21.697 1.00 81.31 74 LEU A O 1
ATOM 590 N N . SER A 1 75 ? -15.582 -1.005 23.442 1.00 80.06 75 SER A N 1
ATOM 591 C CA . SER A 1 75 ? -14.523 -0.220 22.797 1.00 80.06 75 SER A CA 1
ATOM 592 C C . SER A 1 75 ? -13.219 -1.004 22.591 1.00 80.06 75 SER A C 1
ATOM 594 O O . SER A 1 75 ? -12.534 -0.813 21.585 1.00 80.06 75 SER A O 1
ATOM 596 N N . VAL A 1 76 ? -12.886 -1.925 23.505 1.00 81.75 76 VAL A N 1
ATOM 597 C CA . VAL A 1 76 ? -11.633 -2.699 23.466 1.00 81.75 76 VAL A CA 1
ATOM 598 C C . VAL A 1 76 ? -11.527 -3.569 22.197 1.00 81.75 76 VAL A C 1
ATOM 600 O O . VAL A 1 76 ? -10.527 -3.438 21.489 1.00 81.75 76 VAL A O 1
ATOM 603 N N . PRO A 1 77 ? -12.526 -4.400 21.826 1.00 78.12 77 PRO A N 1
ATOM 604 C CA . PRO A 1 77 ? -12.507 -5.143 20.564 1.00 78.12 77 PRO A CA 1
ATOM 605 C C . PRO A 1 77 ? -12.422 -4.258 19.317 1.00 78.12 77 PRO A C 1
ATOM 607 O O . PRO A 1 77 ? -11.743 -4.620 18.358 1.00 78.12 77 PRO A O 1
ATOM 610 N N . VAL A 1 78 ? -13.111 -3.113 19.308 1.00 80.25 78 VAL A N 1
ATOM 611 C CA . VAL A 1 78 ? -13.116 -2.187 18.163 1.00 80.25 78 VAL A CA 1
ATOM 612 C C . VAL A 1 78 ? -11.726 -1.586 17.955 1.00 80.25 78 VAL A C 1
ATOM 614 O O . VAL A 1 78 ? -11.222 -1.587 16.833 1.00 80.25 78 VAL A O 1
ATOM 617 N N . ALA A 1 79 ? -11.060 -1.170 19.035 1.00 80.88 79 ALA A N 1
ATOM 618 C CA . ALA A 1 79 ? -9.699 -0.646 18.978 1.00 80.88 79 ALA A CA 1
ATOM 619 C C . ALA A 1 79 ? -8.687 -1.683 18.453 1.00 80.88 79 ALA A C 1
ATOM 621 O O . ALA A 1 79 ? -7.800 -1.340 17.668 1.00 80.88 79 ALA A O 1
ATOM 622 N N . VAL A 1 80 ? -8.833 -2.958 18.839 1.00 79.62 80 VAL A N 1
ATOM 623 C CA . VAL A 1 80 ? -7.974 -4.049 18.343 1.00 79.62 80 VAL A CA 1
ATOM 624 C C . VAL A 1 80 ? -8.178 -4.267 16.845 1.00 79.62 80 VAL A C 1
ATOM 626 O O . VAL A 1 80 ? -7.205 -4.218 16.092 1.00 79.62 80 VAL A O 1
ATOM 629 N N . ARG A 1 81 ? -9.431 -4.422 16.393 1.00 81.00 81 ARG A N 1
ATOM 630 C CA . ARG A 1 81 ? -9.742 -4.605 14.964 1.00 81.00 81 ARG A CA 1
ATOM 631 C C . ARG A 1 81 ? -9.248 -3.438 14.119 1.00 81.00 81 ARG A C 1
ATOM 633 O O . ARG A 1 81 ? -8.731 -3.645 13.028 1.00 81.00 81 ARG A O 1
ATOM 640 N N . GLN A 1 82 ? -9.375 -2.213 14.622 1.00 81.44 82 GLN A N 1
ATOM 641 C CA . GLN A 1 82 ? -8.903 -1.030 13.912 1.00 81.44 82 GLN A CA 1
ATOM 642 C C . GLN A 1 82 ? -7.381 -1.033 13.744 1.00 81.44 82 GLN A C 1
ATOM 644 O O . GLN A 1 82 ? -6.886 -0.738 12.659 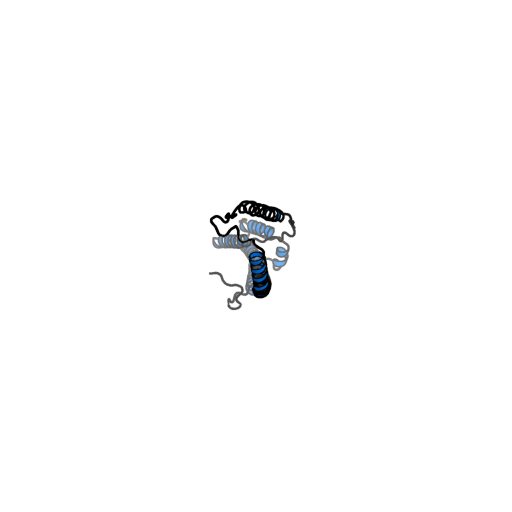1.00 81.44 82 GLN A O 1
ATOM 649 N N . ARG A 1 83 ? -6.629 -1.412 14.783 1.00 80.50 83 ARG A N 1
ATOM 650 C CA . ARG A 1 83 ? -5.170 -1.561 14.685 1.00 80.50 83 ARG A CA 1
ATOM 651 C C . ARG A 1 83 ? -4.787 -2.658 13.695 1.00 80.50 83 ARG A C 1
ATOM 653 O O . ARG A 1 83 ? -3.875 -2.453 12.902 1.00 80.50 83 ARG A O 1
ATOM 660 N N . GLU A 1 84 ? -5.472 -3.799 13.723 1.00 85.19 84 GLU A N 1
ATOM 661 C CA . GLU A 1 84 ? -5.244 -4.892 12.769 1.00 85.19 84 GLU A CA 1
ATOM 662 C C . GLU A 1 84 ? -5.512 -4.444 11.329 1.00 85.19 84 GLU A C 1
ATOM 664 O O . GLU A 1 84 ? -4.692 -4.693 10.449 1.00 85.19 84 GLU A O 1
ATOM 669 N N . GLN A 1 85 ? -6.602 -3.712 11.091 1.00 86.25 85 GLN A N 1
ATOM 670 C CA . GLN A 1 85 ? -6.918 -3.141 9.780 1.00 86.25 85 GLN A CA 1
ATOM 671 C C . GLN A 1 85 ? -5.879 -2.112 9.327 1.00 86.25 85 GLN A C 1
ATOM 673 O O . GLN A 1 85 ? -5.480 -2.126 8.166 1.00 86.25 85 GLN A O 1
ATOM 678 N N . GLN A 1 86 ? -5.406 -1.245 10.226 1.00 85.19 86 GLN A N 1
ATOM 679 C CA . GLN A 1 86 ? -4.343 -0.284 9.921 1.00 85.19 86 GLN A CA 1
ATOM 680 C C . GLN A 1 86 ? -3.020 -0.981 9.605 1.00 85.19 86 GLN A C 1
ATOM 682 O O . GLN A 1 86 ? -2.362 -0.621 8.633 1.00 85.19 86 GLN A O 1
ATOM 687 N N . ALA A 1 87 ? -2.643 -1.996 10.385 1.00 86.38 87 ALA A N 1
ATOM 688 C CA . ALA A 1 87 ? -1.433 -2.777 10.153 1.00 86.38 87 ALA A CA 1
ATOM 689 C C . ALA A 1 87 ? -1.511 -3.545 8.828 1.00 86.38 87 ALA A C 1
ATOM 691 O O . ALA A 1 87 ? -0.561 -3.532 8.051 1.00 86.38 87 ALA A O 1
ATOM 692 N N . TYR A 1 88 ? -2.659 -4.156 8.536 1.00 89.00 88 TYR A N 1
ATOM 693 C CA . TYR A 1 88 ? -2.901 -4.830 7.266 1.00 89.00 88 TYR A CA 1
ATOM 694 C C . TYR A 1 88 ? -2.890 -3.854 6.082 1.00 89.00 88 TYR A C 1
ATOM 696 O O . TYR A 1 88 ? -2.312 -4.153 5.040 1.00 89.00 88 TYR A O 1
ATOM 704 N N . GLY A 1 89 ? -3.481 -2.667 6.243 1.00 92.81 89 GLY A N 1
ATOM 705 C CA . GLY A 1 89 ? -3.440 -1.601 5.243 1.00 92.81 89 GLY A CA 1
ATOM 706 C C . GLY A 1 89 ? -2.016 -1.114 4.976 1.00 92.81 89 GLY A C 1
ATOM 707 O O . GLY A 1 89 ? -1.615 -1.017 3.820 1.00 92.81 89 GLY A O 1
ATOM 708 N N . ALA A 1 90 ? -1.232 -0.882 6.030 1.00 94.00 90 ALA A N 1
ATOM 709 C CA . ALA A 1 90 ? 0.174 -0.507 5.919 1.00 94.00 90 ALA A CA 1
ATOM 710 C C . ALA A 1 90 ? 1.000 -1.598 5.225 1.00 94.00 90 ALA A C 1
ATOM 712 O O . ALA A 1 90 ? 1.764 -1.295 4.313 1.00 94.00 90 ALA A O 1
ATOM 713 N N . TRP A 1 91 ? 0.795 -2.864 5.599 1.00 94.69 91 TRP A N 1
ATOM 714 C CA . TRP A 1 91 ? 1.459 -4.003 4.967 1.00 94.69 91 TRP A CA 1
ATOM 715 C C . TRP A 1 91 ? 1.119 -4.108 3.474 1.00 94.69 91 TRP A C 1
ATOM 717 O O . TRP A 1 91 ? 2.017 -4.215 2.644 1.00 94.69 91 TRP A O 1
ATOM 727 N N . ARG A 1 92 ? -0.164 -3.991 3.110 1.00 96.12 92 ARG A N 1
ATOM 728 C CA . ARG A 1 92 ? -0.607 -4.017 1.708 1.00 96.12 92 ARG A CA 1
ATOM 729 C C . ARG A 1 92 ? -0.006 -2.865 0.900 1.00 96.12 92 ARG A C 1
ATOM 731 O O . ARG A 1 92 ? 0.401 -3.064 -0.240 1.00 96.12 92 ARG A O 1
ATOM 738 N N . LEU A 1 93 ? 0.026 -1.658 1.465 1.00 96.81 93 LEU A N 1
ATOM 739 C CA . LEU A 1 93 ? 0.628 -0.497 0.805 1.00 96.81 93 LEU A CA 1
ATOM 740 C C . LEU A 1 93 ? 2.127 -0.698 0.592 1.00 96.81 93 LEU A C 1
ATOM 742 O O . LEU A 1 93 ? 2.632 -0.385 -0.482 1.00 96.81 93 LEU A O 1
ATOM 746 N N . GLN A 1 94 ? 2.823 -1.252 1.582 1.00 96.56 94 GLN A N 1
ATOM 747 C CA . GLN A 1 94 ? 4.239 -1.569 1.457 1.00 96.56 94 GLN A CA 1
ATOM 748 C C . GLN A 1 94 ? 4.490 -2.588 0.338 1.00 96.56 94 GLN A C 1
ATOM 750 O O . GLN A 1 94 ? 5.342 -2.353 -0.513 1.00 96.56 94 GLN A O 1
ATOM 755 N N . GLU A 1 95 ? 3.707 -3.665 0.277 1.00 96.75 95 GLU A N 1
ATOM 756 C CA . GLU A 1 95 ? 3.813 -4.666 -0.790 1.00 96.75 95 GLU A CA 1
ATOM 757 C C . GLU A 1 95 ? 3.598 -4.041 -2.184 1.00 96.75 95 GLU A C 1
ATOM 759 O O . GLU A 1 95 ? 4.341 -4.322 -3.125 1.00 96.75 95 GLU A O 1
ATOM 764 N N . GLN A 1 96 ? 2.624 -3.135 -2.319 1.00 96.50 96 GLN A N 1
ATOM 765 C CA . GLN A 1 96 ? 2.404 -2.399 -3.568 1.00 96.50 96 GLN A CA 1
ATOM 766 C C . GLN A 1 96 ? 3.575 -1.477 -3.918 1.00 96.50 96 GLN A C 1
ATOM 768 O O . GLN A 1 96 ? 3.950 -1.383 -5.086 1.00 96.50 96 GLN A O 1
ATOM 773 N N . MET A 1 97 ? 4.162 -0.799 -2.931 1.00 97.44 97 MET A N 1
ATOM 774 C CA . MET A 1 97 ? 5.335 0.047 -3.150 1.00 97.44 97 MET A CA 1
ATOM 775 C C . MET A 1 97 ? 6.531 -0.769 -3.634 1.00 97.44 97 MET A C 1
ATOM 777 O O . MET A 1 97 ? 7.157 -0.375 -4.613 1.00 97.44 97 MET A O 1
ATOM 781 N N . GLU A 1 98 ? 6.801 -1.919 -3.018 1.00 96.88 98 GLU A N 1
ATOM 782 C CA . GLU A 1 98 ? 7.891 -2.817 -3.417 1.00 96.88 98 GLU A CA 1
ATOM 783 C C . GLU A 1 98 ? 7.700 -3.329 -4.858 1.00 96.88 98 GLU A C 1
ATOM 785 O O . GLU A 1 98 ? 8.647 -3.370 -5.644 1.00 96.88 98 GLU A O 1
ATOM 790 N N . GLN A 1 99 ? 6.465 -3.647 -5.258 1.00 96.50 99 GLN A N 1
ATOM 791 C CA . GLN A 1 99 ? 6.146 -4.040 -6.637 1.00 96.50 99 GLN A CA 1
ATOM 792 C C . GLN A 1 99 ? 6.326 -2.882 -7.634 1.00 96.50 99 GLN A C 1
ATOM 794 O O . GLN A 1 99 ? 6.905 -3.061 -8.712 1.00 96.50 99 GLN A O 1
ATOM 799 N N . CYS A 1 100 ? 5.854 -1.684 -7.288 1.00 96.94 100 CYS A N 1
ATOM 800 C CA . CYS A 1 100 ? 6.046 -0.479 -8.096 1.00 96.94 100 CYS A CA 1
ATOM 801 C C . CYS A 1 100 ? 7.532 -0.125 -8.243 1.00 96.94 100 CYS A C 1
ATOM 803 O O . CYS A 1 100 ? 7.981 0.242 -9.328 1.00 96.94 100 CYS A O 1
ATOM 805 N N . GLU A 1 101 ? 8.314 -0.272 -7.177 1.00 98.00 101 GLU A N 1
ATOM 806 C CA . GLU A 1 101 ? 9.757 -0.060 -7.206 1.00 98.00 101 GLU A CA 1
ATOM 807 C C . GLU A 1 101 ? 10.442 -1.089 -8.108 1.00 98.00 101 GLU A C 1
ATOM 809 O O . GLU A 1 101 ? 11.165 -0.702 -9.023 1.00 98.00 101 GLU A O 1
ATOM 814 N N . ALA A 1 102 ? 10.140 -2.381 -7.950 1.00 97.06 102 ALA A N 1
ATOM 815 C CA . ALA A 1 102 ? 10.720 -3.439 -8.774 1.00 97.06 102 ALA A CA 1
ATOM 816 C C . ALA A 1 102 ? 10.423 -3.255 -10.272 1.00 97.06 102 ALA A C 1
ATOM 818 O O . ALA A 1 102 ? 11.309 -3.420 -11.115 1.00 97.06 102 ALA A O 1
ATOM 819 N N . THR A 1 103 ? 9.188 -2.882 -10.617 1.00 97.50 103 THR A N 1
ATOM 820 C CA . THR A 1 103 ? 8.795 -2.617 -12.011 1.00 97.50 103 THR A CA 1
ATOM 821 C C . THR A 1 103 ? 9.471 -1.365 -12.566 1.00 97.50 103 THR A C 1
ATOM 823 O O . THR A 1 103 ? 10.001 -1.405 -13.676 1.00 97.50 103 THR A O 1
ATOM 826 N N . SER A 1 104 ? 9.530 -0.281 -11.789 1.00 97.56 104 SER A N 1
ATOM 827 C CA . SER A 1 104 ? 10.247 0.945 -12.157 1.00 97.56 104 SER A CA 1
ATOM 828 C C . SER A 1 104 ? 11.738 0.682 -12.386 1.00 97.56 104 SER A C 1
ATOM 830 O O . SER A 1 104 ? 12.293 1.065 -13.419 1.00 97.56 104 SER A O 1
ATOM 832 N N . SER A 1 105 ? 12.378 -0.058 -11.477 1.00 97.56 105 SER A N 1
ATOM 833 C CA . SER A 1 105 ? 13.766 -0.486 -11.620 1.00 97.56 105 SER A CA 1
ATOM 834 C C . SER A 1 105 ? 13.964 -1.310 -12.891 1.00 97.56 105 SER A C 1
ATOM 836 O O . SER A 1 105 ? 14.834 -0.972 -13.692 1.00 97.56 105 SER A O 1
ATOM 838 N N . ALA A 1 106 ? 13.142 -2.333 -13.141 1.00 98.19 106 ALA A N 1
ATOM 839 C CA . ALA A 1 106 ? 13.242 -3.147 -14.354 1.00 98.19 106 ALA A CA 1
ATOM 840 C C . ALA A 1 106 ? 13.138 -2.306 -15.640 1.00 98.19 106 ALA A C 1
ATOM 842 O O . ALA A 1 106 ? 13.949 -2.469 -16.552 1.00 98.19 106 ALA A O 1
ATOM 843 N N . LEU A 1 107 ? 12.198 -1.356 -15.692 1.00 98.31 107 LEU A N 1
ATOM 844 C CA . LEU A 1 107 ? 12.053 -0.440 -16.826 1.00 98.31 107 LEU A CA 1
ATOM 845 C C . LEU A 1 107 ? 13.276 0.468 -16.995 1.00 98.31 107 LEU A C 1
ATOM 847 O O . LEU A 1 107 ? 13.732 0.682 -18.117 1.00 98.31 107 LEU A O 1
ATOM 851 N N . SER A 1 108 ? 13.837 0.980 -15.897 1.00 98.06 108 SER A N 1
ATOM 852 C CA . SER A 1 108 ? 15.053 1.796 -15.953 1.00 98.06 108 SER A CA 1
ATOM 853 C C . SER A 1 108 ? 16.261 1.017 -16.483 1.00 98.06 108 SER A C 1
ATOM 855 O O . SER A 1 108 ? 17.009 1.551 -17.303 1.00 98.06 108 SER A O 1
ATOM 857 N N . PHE A 1 109 ? 16.414 -0.256 -16.098 1.00 98.06 109 PHE A N 1
ATOM 858 C CA . PHE A 1 109 ? 17.459 -1.133 -16.631 1.00 98.06 109 PHE A CA 1
ATOM 859 C C . PHE A 1 109 ? 17.269 -1.394 -18.125 1.00 98.06 109 PHE A C 1
ATOM 861 O O . PHE A 1 109 ? 18.231 -1.321 -18.888 1.00 98.06 109 PHE A O 1
ATOM 868 N N . GLU A 1 110 ? 16.036 -1.647 -18.559 1.00 98.19 110 GLU A N 1
ATOM 869 C CA . GLU A 1 110 ? 15.728 -1.864 -19.973 1.00 98.19 110 GLU A CA 1
ATOM 870 C C . GLU A 1 110 ? 16.037 -0.615 -20.815 1.00 98.19 110 GLU A C 1
ATOM 872 O O . GLU A 1 110 ? 16.691 -0.710 -21.855 1.00 98.19 110 GLU A O 1
ATOM 877 N N . LEU A 1 111 ? 15.643 0.572 -20.341 1.00 98.44 111 LEU A N 1
ATOM 878 C CA . LEU A 1 111 ? 15.956 1.840 -21.006 1.00 98.44 111 LEU A CA 1
ATOM 879 C C . LEU A 1 111 ? 17.460 2.108 -21.068 1.00 98.44 111 LEU A C 1
ATOM 881 O O . LEU A 1 111 ? 17.953 2.609 -22.078 1.00 98.44 111 LEU A O 1
ATOM 885 N N . GLN A 1 112 ? 18.191 1.783 -20.004 1.00 98.19 112 GLN A N 1
ATOM 886 C CA . GLN A 1 112 ? 19.641 1.927 -19.984 1.00 98.19 112 GLN A CA 1
ATOM 887 C C . GLN A 1 112 ? 20.300 0.995 -21.008 1.00 98.19 112 GLN A C 1
ATOM 889 O O . GLN A 1 112 ? 21.123 1.454 -21.799 1.00 98.19 112 GLN A O 1
ATOM 894 N N . ARG A 1 113 ? 19.869 -0.272 -21.079 1.00 98.00 113 ARG A N 1
ATOM 895 C CA . ARG A 1 113 ? 20.362 -1.228 -22.080 1.00 98.00 113 ARG A CA 1
ATOM 896 C C . ARG A 1 113 ? 20.116 -0.728 -23.504 1.00 98.00 113 ARG A C 1
ATOM 898 O O . ARG A 1 113 ? 21.031 -0.723 -24.321 1.00 98.00 113 ARG A O 1
ATOM 905 N N . GLN A 1 114 ? 18.909 -0.241 -23.794 1.00 98.06 114 GLN A N 1
ATOM 906 C CA . GLN A 1 114 ? 18.575 0.306 -25.114 1.00 98.06 114 GLN A CA 1
ATOM 907 C C . GLN A 1 114 ? 19.420 1.534 -25.477 1.00 98.06 114 GLN A C 1
ATOM 909 O O . GLN A 1 114 ? 19.801 1.704 -26.637 1.00 98.06 114 GLN A O 1
ATOM 914 N N . ARG A 1 115 ? 19.736 2.396 -24.502 1.00 98.25 115 ARG A N 1
ATOM 915 C CA . ARG A 1 115 ? 20.629 3.544 -24.721 1.00 98.25 115 ARG A CA 1
ATOM 916 C C . ARG A 1 115 ? 22.040 3.100 -25.085 1.00 98.25 115 ARG A C 1
ATOM 918 O O . ARG A 1 115 ? 22.606 3.645 -26.030 1.00 98.25 115 ARG A O 1
ATOM 925 N N . GLU A 1 116 ? 22.576 2.109 -24.381 1.00 98.19 116 GLU A N 1
ATOM 926 C CA . GLU A 1 116 ? 23.905 1.549 -24.651 1.00 98.19 116 GLU A CA 1
ATOM 927 C C . GLU A 1 116 ? 23.965 0.871 -26.028 1.00 98.19 116 GLU A C 1
ATOM 929 O O . GLU A 1 116 ? 24.894 1.113 -26.801 1.00 98.19 116 GLU A O 1
ATOM 934 N N . GLU A 1 117 ? 22.940 0.092 -26.387 1.00 98.12 117 GLU A N 1
ATOM 935 C CA . GLU A 1 117 ? 22.801 -0.510 -27.720 1.00 98.12 117 GLU A CA 1
ATOM 936 C C . GLU A 1 117 ? 22.774 0.565 -28.818 1.00 98.12 117 GLU A C 1
ATOM 938 O O . GLU A 1 117 ? 23.494 0.472 -29.818 1.00 98.12 117 GLU A O 1
ATOM 943 N N . HIS A 1 118 ? 21.987 1.625 -28.622 1.00 98.31 118 HIS A N 1
ATOM 944 C CA . HIS A 1 118 ? 21.911 2.735 -29.565 1.00 98.31 118 HIS A CA 1
ATOM 945 C C . HIS A 1 118 ? 23.253 3.469 -29.698 1.00 98.31 118 HIS A C 1
ATOM 947 O O . HIS A 1 118 ? 23.690 3.757 -30.813 1.00 98.31 118 HIS A O 1
ATOM 953 N N . GLU A 1 119 ? 23.945 3.749 -28.592 1.00 98.50 119 GLU A N 1
ATOM 954 C CA . GLU A 1 119 ? 25.264 4.390 -28.615 1.00 98.50 119 GLU A CA 1
ATOM 955 C C . GLU A 1 119 ? 26.311 3.532 -29.340 1.00 98.50 119 GLU A C 1
ATOM 957 O O . GLU A 1 119 ? 27.110 4.058 -30.127 1.00 98.50 119 GLU A O 1
ATOM 962 N N . ALA A 1 120 ? 26.270 2.210 -29.158 1.00 98.12 120 ALA A N 1
ATOM 963 C CA . ALA A 1 120 ? 27.133 1.281 -29.877 1.00 98.12 120 ALA A CA 1
ATOM 964 C C . ALA A 1 120 ? 26.871 1.318 -31.392 1.00 98.12 120 ALA A C 1
ATOM 966 O O . ALA A 1 120 ? 27.817 1.424 -32.179 1.00 98.12 120 ALA A O 1
ATOM 967 N N . VAL A 1 121 ? 25.603 1.297 -31.815 1.00 98.44 121 VAL A N 1
ATOM 968 C CA . VAL A 1 121 ? 25.225 1.384 -33.237 1.00 98.44 121 VAL A CA 1
ATOM 969 C C . VAL A 1 121 ? 25.631 2.731 -33.838 1.00 98.44 121 VAL A C 1
ATOM 971 O O . VAL A 1 121 ? 26.222 2.775 -34.918 1.00 98.44 121 VAL A O 1
ATOM 974 N N . VAL A 1 122 ? 25.385 3.838 -33.132 1.00 98.56 122 VAL A N 1
ATOM 975 C CA . VAL A 1 122 ? 25.807 5.179 -33.568 1.00 98.56 122 VAL A CA 1
ATOM 976 C C . VAL A 1 122 ? 27.325 5.252 -33.718 1.00 98.56 122 VAL A C 1
ATOM 978 O O . VAL A 1 122 ? 27.825 5.825 -34.688 1.00 98.56 122 VAL A O 1
ATOM 981 N N . SER A 1 123 ? 28.072 4.648 -32.795 1.00 98.19 123 SER A N 1
ATOM 982 C CA . SER A 1 123 ? 29.532 4.589 -32.870 1.00 98.19 123 SER A CA 1
ATOM 983 C C . SER A 1 123 ? 29.996 3.808 -34.099 1.00 98.19 123 SER A C 1
ATOM 985 O O . SER A 1 123 ? 30.822 4.310 -34.862 1.00 98.19 123 SER A O 1
ATOM 987 N N . GLN A 1 124 ? 29.418 2.632 -34.361 1.00 98.31 124 GLN A N 1
ATOM 988 C CA . GLN A 1 124 ? 29.719 1.843 -35.562 1.00 98.31 124 GLN A CA 1
ATOM 989 C C . GLN A 1 124 ? 29.413 2.612 -36.852 1.00 98.31 124 GLN A C 1
ATOM 991 O O . GLN A 1 124 ? 30.227 2.613 -37.777 1.00 98.31 124 GLN A O 1
ATOM 996 N N . LEU A 1 125 ? 28.283 3.321 -36.904 1.00 98.50 125 LEU A N 1
ATOM 997 C CA . LEU A 1 125 ? 27.919 4.148 -38.052 1.00 98.50 125 LEU A CA 1
ATOM 998 C C . LEU A 1 125 ? 28.943 5.265 -38.291 1.00 98.50 125 LEU A C 1
ATOM 1000 O O . LEU A 1 125 ? 29.358 5.479 -39.429 1.00 98.50 125 LEU A O 1
ATOM 1004 N N . ARG A 1 126 ? 29.395 5.946 -37.230 1.00 98.44 126 ARG A N 1
ATOM 1005 C CA . ARG A 1 126 ? 30.444 6.976 -37.325 1.00 98.44 126 ARG A CA 1
ATOM 1006 C C . ARG A 1 126 ? 31.754 6.399 -37.861 1.00 98.44 126 ARG A C 1
ATOM 1008 O O . ARG A 1 126 ? 32.362 7.004 -38.742 1.00 98.44 126 ARG A O 1
ATOM 1015 N N . PHE A 1 127 ? 32.162 5.221 -37.385 1.00 98.38 127 PHE A N 1
ATOM 1016 C CA . PHE A 1 127 ? 33.343 4.524 -37.903 1.00 98.38 127 PHE A CA 1
ATOM 1017 C C . PHE A 1 127 ? 33.200 4.176 -39.389 1.00 98.38 127 PHE A C 1
ATOM 1019 O O . PHE A 1 127 ? 34.102 4.465 -40.176 1.00 98.38 127 PHE A O 1
ATOM 1026 N N . ALA A 1 128 ? 32.060 3.614 -39.797 1.00 98.31 128 ALA A N 1
ATOM 1027 C CA . ALA A 1 128 ? 31.793 3.284 -41.195 1.00 98.31 128 ALA A CA 1
ATOM 1028 C C . ALA A 1 128 ? 31.791 4.533 -42.092 1.00 98.31 128 ALA A C 1
ATOM 1030 O O . ALA A 1 128 ? 32.354 4.517 -43.186 1.00 98.31 128 ALA A O 1
ATOM 1031 N N . GLN A 1 129 ? 31.213 5.638 -41.616 1.00 98.50 129 GLN A N 1
ATOM 1032 C CA . GLN A 1 129 ? 31.205 6.910 -42.334 1.00 98.50 129 GLN A CA 1
ATOM 1033 C C . GLN A 1 129 ? 32.620 7.476 -42.508 1.00 98.50 129 GLN A C 1
ATOM 1035 O O . GLN A 1 129 ? 32.962 7.934 -43.598 1.00 98.50 129 GLN A O 1
ATOM 1040 N N . ALA A 1 130 ? 33.454 7.415 -41.466 1.00 98.38 130 ALA A N 1
ATOM 1041 C CA . ALA A 1 130 ? 34.850 7.838 -41.543 1.00 98.38 130 ALA A CA 1
ATOM 1042 C C . ALA A 1 130 ? 35.646 6.986 -42.547 1.00 98.38 130 ALA A C 1
ATOM 1044 O O . ALA A 1 130 ? 36.354 7.536 -43.391 1.00 98.38 130 ALA A O 1
ATOM 1045 N N . ALA A 1 131 ? 35.470 5.661 -42.517 1.00 98.19 131 ALA A N 1
ATOM 1046 C CA . ALA A 1 131 ? 36.104 4.747 -43.466 1.00 98.19 131 ALA A CA 1
ATOM 1047 C C . ALA A 1 131 ? 35.666 5.020 -44.916 1.00 98.19 131 ALA A C 1
ATOM 1049 O O . ALA A 1 131 ? 36.497 5.057 -45.824 1.00 98.19 131 ALA A O 1
ATOM 1050 N N . LEU A 1 132 ? 34.373 5.280 -45.139 1.00 98.50 132 LEU A N 1
ATOM 1051 C CA . LEU A 1 132 ? 33.859 5.660 -46.454 1.00 98.50 132 LEU A CA 1
ATOM 1052 C C . LEU A 1 132 ? 34.481 6.974 -46.938 1.00 98.50 132 LEU A C 1
ATOM 1054 O O . LEU A 1 132 ? 34.895 7.073 -48.091 1.00 98.50 132 LEU A O 1
ATOM 1058 N N . HIS A 1 133 ? 34.565 7.979 -46.065 1.00 98.44 133 HIS A N 1
ATOM 1059 C CA . HIS A 1 133 ? 35.171 9.262 -46.407 1.00 98.44 133 HIS A CA 1
ATOM 1060 C C . HIS A 1 133 ? 36.654 9.107 -46.772 1.00 98.44 133 HIS A C 1
ATOM 1062 O O . HIS A 1 133 ? 37.112 9.684 -47.758 1.00 98.44 133 HIS A O 1
ATOM 1068 N N . GLN A 1 134 ? 37.390 8.267 -46.041 1.00 98.31 134 GLN A N 1
ATOM 1069 C CA . GLN A 1 134 ? 38.770 7.929 -46.376 1.00 98.31 134 GLN A CA 1
ATOM 1070 C C . GLN A 1 134 ? 38.877 7.264 -47.758 1.00 98.31 134 GLN A C 1
ATOM 1072 O O . GLN A 1 134 ? 39.669 7.715 -48.583 1.00 98.31 134 GLN A O 1
ATOM 1077 N N . ALA A 1 135 ? 38.050 6.258 -48.051 1.00 98.12 135 ALA A N 1
ATOM 1078 C CA . ALA A 1 135 ? 38.058 5.580 -49.348 1.00 98.12 135 ALA A CA 1
ATOM 1079 C C . ALA A 1 135 ? 37.720 6.529 -50.516 1.00 98.12 135 ALA A C 1
ATOM 1081 O O . ALA A 1 135 ? 38.295 6.423 -51.602 1.00 98.12 135 ALA A O 1
ATOM 1082 N N . LEU A 1 136 ? 36.811 7.489 -50.303 1.00 98.12 136 LEU A N 1
ATOM 1083 C CA . LEU A 1 136 ? 36.510 8.537 -51.285 1.00 98.12 136 LEU A CA 1
ATOM 1084 C C . LEU A 1 136 ? 37.725 9.438 -51.538 1.00 98.12 136 LEU A C 1
ATOM 1086 O O . LEU A 1 136 ? 38.056 9.692 -52.696 1.00 98.12 136 LEU A O 1
ATOM 1090 N N . ASN A 1 137 ? 38.421 9.857 -50.481 1.00 97.81 137 ASN A N 1
ATOM 1091 C CA . ASN A 1 137 ? 39.634 10.666 -50.598 1.00 97.81 137 ASN A CA 1
ATOM 1092 C C . ASN A 1 137 ? 40.755 9.906 -51.327 1.00 97.81 137 ASN A C 1
ATOM 1094 O O . ASN A 1 137 ? 41.429 10.472 -52.187 1.00 97.81 137 ASN A O 1
ATOM 1098 N N . GLU A 1 138 ? 40.927 8.614 -51.042 1.00 97.44 138 GLU A N 1
ATOM 1099 C CA . GLU A 1 138 ? 41.883 7.746 -51.739 1.00 97.44 138 GLU A CA 1
ATOM 1100 C C . GLU A 1 138 ? 41.540 7.608 -53.229 1.00 97.44 138 GLU A C 1
ATOM 1102 O O . GLU A 1 138 ? 42.409 7.787 -54.087 1.00 97.44 138 GLU A O 1
ATOM 1107 N N . ARG A 1 139 ? 40.263 7.369 -53.559 1.00 97.31 139 ARG A N 1
ATOM 1108 C CA . ARG A 1 139 ? 39.777 7.344 -54.947 1.00 97.31 139 ARG A CA 1
ATOM 1109 C C . ARG A 1 139 ? 40.085 8.655 -55.663 1.00 97.31 139 ARG A C 1
ATOM 1111 O O . ARG A 1 139 ? 40.559 8.632 -56.799 1.00 97.31 139 ARG A O 1
ATOM 1118 N N . ASP A 1 140 ? 39.809 9.789 -55.030 1.00 96.50 140 ASP A N 1
ATOM 1119 C CA . ASP A 1 140 ? 40.008 11.103 -55.640 1.00 96.50 140 ASP A CA 1
ATOM 1120 C C . ASP A 1 140 ? 41.494 11.423 -55.827 1.00 96.50 140 ASP A C 1
ATOM 1122 O O . ASP A 1 140 ? 41.881 11.938 -56.879 1.00 96.50 140 ASP A O 1
ATOM 1126 N N . ALA A 1 141 ? 42.349 11.010 -54.888 1.00 95.50 141 ALA A N 1
ATOM 1127 C CA . ALA A 1 141 ? 43.798 11.085 -55.040 1.00 95.50 141 ALA A CA 1
ATOM 1128 C C . ALA A 1 141 ? 44.297 10.237 -56.225 1.00 95.50 141 ALA A C 1
ATOM 1130 O O . ALA A 1 141 ? 45.101 10.712 -57.033 1.00 95.50 141 ALA A O 1
ATOM 1131 N N . LEU A 1 142 ? 43.801 9.003 -56.375 1.00 94.69 142 LEU A N 1
ATOM 1132 C CA . LEU A 1 142 ? 44.134 8.140 -57.514 1.00 94.69 142 LEU A CA 1
ATOM 1133 C C . LEU A 1 142 ? 43.636 8.731 -58.837 1.00 94.69 142 LEU A C 1
ATOM 1135 O O . LEU A 1 142 ? 44.380 8.763 -59.818 1.00 94.69 142 LEU A O 1
ATOM 1139 N N . ARG A 1 143 ? 42.410 9.263 -58.864 1.00 94.69 143 ARG A N 1
ATOM 1140 C CA . ARG A 1 143 ? 41.852 9.942 -60.038 1.00 94.69 143 ARG A CA 1
ATOM 1141 C C . ARG A 1 143 ? 42.694 11.156 -60.429 1.00 94.69 143 ARG A C 1
ATOM 1143 O O . ARG A 1 143 ? 42.999 11.320 -61.606 1.00 94.69 143 ARG A O 1
ATOM 1150 N N . GLY A 1 144 ? 43.117 11.964 -59.458 1.00 92.62 144 GLY A N 1
ATOM 1151 C CA . GLY A 1 144 ? 44.026 13.088 -59.677 1.00 92.62 144 GLY A CA 1
ATOM 1152 C C . GLY A 1 144 ? 45.343 12.648 -60.318 1.00 92.62 144 GLY A C 1
ATOM 1153 O O . GLY A 1 144 ? 45.742 13.213 -61.333 1.00 92.62 144 GLY A O 1
ATOM 1154 N N . ARG A 1 145 ? 45.966 11.579 -59.801 1.00 91.81 145 ARG A N 1
ATOM 1155 C CA . ARG A 1 145 ? 47.204 11.011 -60.368 1.00 91.81 145 ARG A CA 1
ATOM 1156 C C . ARG A 1 145 ? 47.041 10.508 -61.803 1.00 91.81 145 ARG A C 1
ATOM 1158 O O . ARG A 1 145 ? 47.972 10.647 -62.586 1.00 91.81 145 ARG A O 1
ATOM 1165 N N . LEU A 1 146 ? 45.886 9.942 -62.158 1.00 89.25 146 LEU A N 1
ATOM 1166 C CA . LEU A 1 146 ? 45.610 9.486 -63.528 1.00 89.25 146 LEU A CA 1
ATOM 1167 C C . LEU A 1 146 ? 45.373 10.650 -64.501 1.00 89.25 146 LEU A C 1
ATOM 1169 O O . LEU A 1 146 ? 45.813 10.590 -65.647 1.00 89.25 146 LEU A O 1
ATOM 1173 N N . LEU A 1 147 ? 44.698 11.712 -64.054 1.00 86.12 147 LEU A N 1
ATOM 1174 C CA . LEU A 1 147 ? 44.378 12.874 -64.889 1.00 86.12 147 LEU A CA 1
ATOM 1175 C C . LEU A 1 147 ? 45.564 13.839 -65.052 1.00 86.12 147 LEU A C 1
ATOM 1177 O O . LEU A 1 147 ? 45.674 14.502 -66.079 1.00 86.12 147 LEU A O 1
ATOM 1181 N N . GLN A 1 148 ? 46.470 13.916 -64.075 1.00 80.38 148 GLN A N 1
ATOM 1182 C CA . GLN A 1 148 ? 47.630 14.814 -64.092 1.00 80.38 148 GLN A CA 1
ATOM 1183 C C . GLN A 1 148 ? 48.549 14.655 -65.324 1.00 80.38 148 GLN A C 1
ATOM 1185 O O . GLN A 1 148 ? 48.848 15.677 -65.946 1.00 80.38 148 GLN A O 1
ATOM 1190 N N . PRO A 1 149 ? 48.968 13.443 -65.751 1.00 74.19 149 PRO A N 1
ATOM 1191 C CA . PRO A 1 149 ? 49.770 13.288 -66.965 1.00 74.19 149 PRO A CA 1
ATOM 1192 C C . PRO A 1 149 ? 48.987 13.659 -68.228 1.00 74.19 149 PRO A C 1
ATOM 1194 O O . PRO A 1 149 ? 49.547 14.275 -69.125 1.00 74.19 149 PRO A O 1
ATOM 1197 N N . GLN A 1 150 ? 47.685 13.362 -68.279 1.00 73.94 150 GLN A N 1
ATOM 1198 C CA . GLN A 1 150 ? 46.822 13.680 -69.424 1.00 73.94 150 GLN A CA 1
ATOM 1199 C C . GLN A 1 150 ? 46.644 15.196 -69.580 1.00 73.94 150 GLN A C 1
ATOM 1201 O O . GLN A 1 150 ? 46.668 15.725 -70.688 1.00 73.94 150 GLN A O 1
ATOM 1206 N N . LEU A 1 151 ? 46.508 15.914 -68.462 1.00 72.69 151 LEU A N 1
ATOM 1207 C CA . LEU A 1 151 ? 46.358 17.367 -68.436 1.00 72.69 151 LEU A CA 1
ATOM 1208 C C . LEU A 1 151 ? 47.691 18.067 -68.753 1.00 72.69 151 LEU A C 1
ATOM 1210 O O . LEU A 1 151 ? 47.698 19.031 -69.514 1.00 72.69 151 LEU A O 1
ATOM 1214 N N . LEU A 1 152 ? 48.821 17.555 -68.248 1.00 75.00 152 LEU A N 1
ATOM 1215 C CA . LEU A 1 152 ? 50.158 18.035 -68.620 1.00 75.00 152 LEU A CA 1
ATOM 1216 C C . LEU A 1 152 ? 50.464 17.801 -70.102 1.00 75.00 152 LEU A C 1
ATOM 1218 O O . LEU A 1 152 ? 50.974 18.702 -70.760 1.00 75.00 152 LEU A O 1
ATOM 1222 N N . GLN A 1 153 ? 50.108 16.634 -70.642 1.00 70.81 153 GLN A N 1
ATOM 1223 C CA . GLN A 1 153 ? 50.277 16.316 -72.058 1.00 70.81 153 GLN A CA 1
ATOM 1224 C C . GLN A 1 153 ? 49.442 17.251 -72.942 1.00 70.81 153 GLN A C 1
ATOM 1226 O O . GLN A 1 153 ? 49.968 17.836 -73.884 1.00 70.81 153 GLN A O 1
ATOM 1231 N N . ARG A 1 154 ? 48.179 17.499 -72.576 1.00 68.19 154 ARG A N 1
ATOM 1232 C CA . ARG A 1 154 ? 47.304 18.443 -73.287 1.00 68.19 154 ARG A CA 1
ATOM 1233 C C . ARG A 1 154 ? 47.804 19.890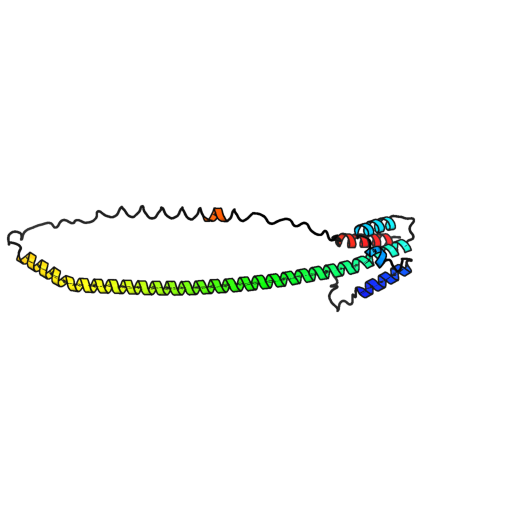 -73.206 1.00 68.19 154 ARG A C 1
ATOM 1235 O O . ARG A 1 154 ? 47.675 20.634 -74.170 1.00 68.19 154 ARG A O 1
ATOM 1242 N N . GLN A 1 155 ? 48.381 20.302 -72.074 1.00 68.94 155 GLN A N 1
ATOM 1243 C CA . GLN A 1 155 ? 49.015 21.620 -71.933 1.00 68.94 155 GLN A CA 1
ATOM 1244 C C . GLN A 1 155 ? 50.271 21.748 -72.802 1.00 68.94 155 GLN A C 1
ATOM 1246 O O . GLN A 1 155 ? 50.470 22.791 -73.416 1.00 68.94 155 GLN A O 1
ATOM 1251 N N . LEU A 1 156 ? 51.089 20.696 -72.890 1.00 72.06 156 LEU A N 1
ATOM 1252 C CA . LEU A 1 156 ? 52.260 20.643 -73.770 1.00 72.06 156 LEU A CA 1
ATOM 1253 C C . LEU A 1 156 ? 51.863 20.682 -75.251 1.00 72.06 156 LEU A C 1
ATOM 1255 O O . LEU A 1 156 ? 52.496 21.390 -76.026 1.00 72.06 156 LEU A O 1
ATOM 1259 N N . GLU A 1 157 ? 50.789 19.988 -75.633 1.00 67.75 157 GLU A N 1
ATOM 1260 C CA . GLU A 1 157 ? 50.214 20.042 -76.983 1.00 67.75 157 GLU A CA 1
ATOM 1261 C C . GLU A 1 157 ? 49.679 21.444 -77.318 1.00 67.75 157 GLU A C 1
ATOM 1263 O O . GLU A 1 157 ? 49.984 21.977 -78.379 1.00 67.75 157 GLU A O 1
ATOM 1268 N N . VAL A 1 158 ? 48.958 22.102 -76.402 1.00 66.50 158 VAL A N 1
ATOM 1269 C CA . VAL A 1 158 ? 48.487 23.490 -76.590 1.00 66.50 158 VAL A CA 1
ATOM 1270 C C . VAL A 1 158 ? 49.653 24.483 -76.674 1.00 66.50 158 VAL A C 1
ATOM 1272 O O . VAL A 1 158 ? 49.621 25.391 -77.503 1.00 66.50 158 VAL A O 1
ATOM 1275 N N . LEU A 1 159 ? 50.705 24.297 -75.870 1.00 64.31 159 LEU A N 1
ATOM 1276 C CA . LEU A 1 159 ? 51.917 25.121 -75.920 1.00 64.31 159 LEU A CA 1
ATOM 1277 C C . LEU A 1 159 ? 52.708 24.907 -77.224 1.00 64.31 159 LEU A C 1
ATOM 1279 O O . LEU A 1 159 ? 53.331 25.843 -77.716 1.00 64.31 159 LEU A O 1
ATOM 1283 N N . ALA A 1 160 ? 52.659 23.702 -77.800 1.00 62.47 160 ALA A N 1
ATOM 1284 C CA . ALA A 1 160 ? 53.281 23.377 -79.084 1.00 62.47 160 ALA A CA 1
ATOM 1285 C C . ALA A 1 160 ? 52.495 23.914 -80.298 1.00 62.47 160 ALA A C 1
ATOM 1287 O O . ALA A 1 160 ? 53.079 24.105 -81.362 1.00 62.47 160 ALA A O 1
ATOM 1288 N N . ILE A 1 161 ? 51.191 24.174 -80.147 1.00 62.69 161 ILE A N 1
ATOM 1289 C CA . ILE A 1 161 ? 50.305 24.713 -81.197 1.00 62.69 161 ILE A CA 1
ATOM 1290 C C . ILE A 1 161 ? 50.262 26.261 -81.176 1.00 62.69 161 ILE A C 1
ATOM 1292 O O . ILE A 1 161 ? 49.767 26.886 -82.114 1.00 62.69 161 ILE A O 1
ATOM 1296 N N . LEU A 1 162 ? 50.805 26.906 -80.138 1.00 58.59 162 LEU A N 1
ATOM 1297 C CA . LEU A 1 162 ? 50.787 28.363 -79.971 1.00 58.59 162 LEU A CA 1
ATOM 1298 C C . LEU A 1 162 ? 51.832 29.063 -80.877 1.00 58.59 162 LEU A C 1
ATOM 1300 O O . LEU A 1 162 ? 53.030 28.808 -80.728 1.00 58.59 162 LEU A O 1
ATOM 1304 N N . PRO A 1 163 ? 51.428 29.969 -81.796 1.00 52.81 163 PRO A N 1
ATOM 1305 C CA . PRO A 1 163 ? 52.358 30.683 -82.674 1.00 52.81 163 PRO A CA 1
ATOM 1306 C C . PRO A 1 163 ? 53.271 31.641 -81.895 1.00 52.81 163 PRO A C 1
ATOM 1308 O O . PRO A 1 163 ? 52.850 32.262 -80.917 1.00 52.81 163 PRO A O 1
ATOM 1311 N N . ALA A 1 164 ? 54.509 31.797 -82.370 1.00 52.97 164 ALA A N 1
ATOM 1312 C CA . ALA A 1 164 ? 55.649 32.437 -81.699 1.00 52.97 164 ALA A CA 1
ATOM 1313 C C . ALA A 1 164 ? 55.523 33.947 -81.365 1.00 52.97 164 ALA A C 1
ATOM 1315 O O . ALA A 1 164 ? 56.485 34.549 -80.892 1.00 52.97 164 ALA A O 1
ATOM 1316 N N . GLU A 1 165 ? 54.360 34.566 -81.550 1.00 48.12 165 GLU A N 1
ATOM 1317 C CA . GLU A 1 165 ? 54.188 36.026 -81.532 1.00 48.12 165 GLU A CA 1
ATOM 1318 C C . GLU A 1 165 ? 53.910 36.622 -80.130 1.00 48.12 165 GLU A C 1
ATOM 1320 O O . GLU A 1 165 ? 53.944 37.835 -79.969 1.00 48.12 165 GLU A O 1
ATOM 1325 N N . HIS A 1 166 ? 53.661 35.819 -79.083 1.00 49.00 166 HIS A N 1
ATOM 1326 C CA . HIS A 1 166 ? 53.189 36.337 -77.776 1.00 49.00 166 HIS A CA 1
ATOM 1327 C C . HIS A 1 166 ? 54.152 36.116 -76.591 1.00 49.00 166 HIS A C 1
ATOM 1329 O O . HIS A 1 166 ? 53.737 36.109 -75.433 1.00 49.00 166 HIS A O 1
ATOM 1335 N N . ARG A 1 167 ? 55.465 35.977 -76.834 1.00 47.38 167 ARG A N 1
ATOM 1336 C CA . ARG A 1 167 ? 56.506 35.870 -75.779 1.00 47.38 167 ARG A CA 1
ATOM 1337 C C . ARG A 1 167 ? 56.802 37.214 -75.075 1.00 47.38 167 ARG A C 1
ATOM 1339 O O . ARG A 1 167 ? 57.944 37.514 -74.746 1.00 47.38 167 ARG A O 1
ATOM 1346 N N . GLY A 1 168 ? 55.798 38.045 -74.822 1.00 39.62 168 GLY A N 1
ATOM 1347 C CA . GLY A 1 168 ? 56.008 39.356 -74.216 1.00 39.62 168 GLY A CA 1
ATOM 1348 C C . GLY A 1 168 ? 54.814 39.844 -73.414 1.00 39.62 168 GLY A C 1
ATOM 1349 O O . GLY A 1 168 ? 53.809 40.219 -73.992 1.00 39.62 168 GLY A O 1
ATOM 1350 N N . VAL A 1 169 ? 55.022 39.931 -72.096 1.00 39.22 169 VAL A N 1
ATOM 1351 C CA . VAL A 1 169 ? 54.376 40.879 -71.172 1.00 39.22 169 VAL A CA 1
ATOM 1352 C C . VAL A 1 169 ? 52.879 40.671 -70.876 1.00 39.22 169 VAL A C 1
ATOM 1354 O O . VAL A 1 169 ? 52.009 41.023 -71.656 1.00 39.22 169 VAL A O 1
ATOM 1357 N N . GLY A 1 170 ? 52.611 40.271 -69.626 1.00 38.69 170 GLY A N 1
ATOM 1358 C CA . GLY A 1 170 ? 51.579 40.907 -68.796 1.00 38.69 170 GLY A CA 1
ATOM 1359 C C . GLY A 1 170 ? 50.179 40.282 -68.757 1.00 38.69 170 GLY A C 1
ATOM 1360 O O . GLY A 1 170 ? 49.393 40.446 -69.677 1.00 38.69 170 GLY A O 1
ATOM 1361 N N . GLY A 1 171 ? 49.828 39.726 -67.589 1.00 35.56 171 GLY A N 1
ATOM 1362 C CA . GLY A 1 171 ? 48.463 39.786 -67.046 1.00 35.56 171 GLY A CA 1
ATOM 1363 C C . GLY A 1 171 ? 47.571 38.560 -67.255 1.00 35.56 171 GLY A C 1
ATOM 1364 O O . GLY A 1 171 ? 46.810 38.490 -68.211 1.00 35.56 171 GLY A O 1
ATOM 1365 N N . TRP A 1 172 ? 47.573 37.642 -66.285 1.00 39.62 172 TRP A N 1
ATOM 1366 C CA . TRP A 1 172 ? 46.456 36.718 -66.058 1.00 39.62 172 TRP A CA 1
ATOM 1367 C C . TRP A 1 172 ? 45.389 37.441 -65.216 1.00 39.62 172 TRP A C 1
ATOM 1369 O O . TRP A 1 172 ? 45.748 37.942 -64.146 1.00 39.62 172 TRP A O 1
ATOM 1379 N N . PRO A 1 173 ? 44.104 37.527 -65.612 1.00 43.19 173 PRO A N 1
ATOM 1380 C CA . PRO A 1 173 ? 43.086 38.091 -64.738 1.00 43.19 173 PRO A CA 1
ATOM 1381 C C . PRO A 1 173 ? 42.725 37.089 -63.640 1.00 43.19 173 PRO A C 1
ATOM 1383 O O . PRO A 1 173 ? 42.314 35.957 -63.899 1.00 43.19 173 PRO A O 1
ATOM 1386 N N . LEU A 1 174 ? 42.882 37.534 -62.398 1.00 44.25 174 LEU A N 1
ATOM 1387 C CA . LEU A 1 174 ? 42.344 36.903 -61.204 1.00 44.25 174 LEU A CA 1
ATOM 1388 C C . LEU A 1 174 ? 40.808 37.027 -61.254 1.00 44.25 174 LEU A C 1
ATOM 1390 O O . LEU A 1 174 ? 40.269 38.097 -60.994 1.00 44.25 174 LEU A O 1
ATOM 1394 N N . ALA A 1 175 ? 40.098 35.959 -61.612 1.00 40.62 175 ALA A N 1
ATOM 1395 C CA . ALA A 1 175 ? 38.662 35.851 -61.365 1.00 40.62 175 ALA A CA 1
ATOM 1396 C C . ALA A 1 175 ? 38.477 35.015 -60.094 1.00 40.62 175 ALA A C 1
ATOM 1398 O O . ALA A 1 175 ? 38.463 33.786 -60.145 1.00 40.62 175 ALA A O 1
ATOM 1399 N N . ALA A 1 176 ? 38.424 35.693 -58.949 1.00 39.31 176 ALA A N 1
ATOM 1400 C CA . ALA A 1 176 ? 38.198 35.089 -57.645 1.00 39.31 176 ALA A CA 1
ATOM 1401 C C . ALA A 1 176 ? 37.127 35.881 -56.881 1.00 39.31 176 ALA A C 1
ATOM 1403 O O . ALA A 1 176 ? 37.223 37.099 -56.766 1.00 39.31 176 ALA A O 1
ATOM 1404 N N . GLU A 1 177 ? 36.175 35.122 -56.332 1.00 44.34 177 GLU A N 1
ATOM 1405 C CA . GLU A 1 177 ? 35.223 35.472 -55.270 1.00 44.34 177 GLU A CA 1
ATOM 1406 C C . GLU A 1 177 ? 34.042 36.395 -55.625 1.00 44.34 177 GLU A C 1
ATOM 1408 O O . GLU A 1 177 ? 33.967 37.541 -55.199 1.00 44.34 177 GLU A O 1
ATOM 1413 N N . GLU A 1 178 ? 33.016 35.820 -56.255 1.00 42.28 178 GLU A N 1
ATOM 1414 C CA . GLU A 1 178 ? 31.630 36.253 -56.033 1.00 42.28 178 GLU A CA 1
ATOM 1415 C C . GLU A 1 178 ? 30.762 35.000 -55.841 1.00 42.28 178 GLU A C 1
ATOM 1417 O O . GLU A 1 178 ? 30.444 34.279 -56.785 1.00 42.28 178 GLU A O 1
ATOM 1422 N N . GLY A 1 179 ? 30.475 34.658 -54.580 1.00 38.12 179 GLY A N 1
ATOM 1423 C CA . GLY A 1 179 ? 29.744 33.428 -54.259 1.00 38.12 179 GLY A CA 1
ATOM 1424 C C . GLY A 1 179 ? 29.723 33.021 -52.785 1.00 38.12 179 GLY A C 1
ATOM 1425 O O . GLY A 1 179 ? 29.783 31.832 -52.487 1.00 38.12 179 GLY A O 1
ATOM 1426 N N . LYS A 1 180 ? 29.648 33.973 -51.847 1.00 40.53 180 LYS A N 1
ATOM 1427 C CA . LYS A 1 180 ? 29.462 33.689 -50.410 1.00 40.53 180 LYS A CA 1
ATOM 1428 C C . LYS A 1 180 ? 28.463 34.649 -49.765 1.00 40.53 180 LYS A C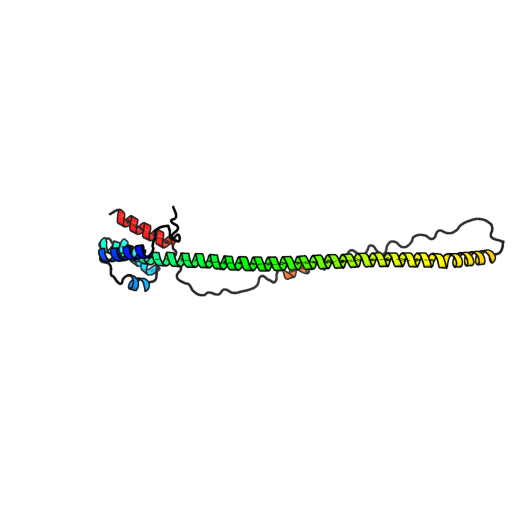 1
ATOM 1430 O O . LYS A 1 180 ? 28.802 35.350 -48.826 1.00 40.53 180 LYS A O 1
ATOM 1435 N N . GLU A 1 181 ? 27.218 34.663 -50.240 1.00 43.47 181 GLU A N 1
ATOM 1436 C CA . GLU A 1 181 ? 26.151 35.382 -49.517 1.00 43.47 181 GLU A CA 1
ATOM 1437 C C . GLU A 1 181 ? 24.736 34.810 -49.720 1.00 43.47 181 GLU A C 1
ATOM 1439 O O . GLU A 1 181 ? 23.742 35.513 -49.594 1.00 43.47 181 GLU A O 1
ATOM 1444 N N . ALA A 1 182 ? 24.615 33.506 -50.006 1.00 42.38 182 ALA A N 1
ATOM 1445 C CA . ALA A 1 182 ? 23.309 32.861 -50.222 1.00 42.38 182 ALA A CA 1
ATOM 1446 C C . ALA A 1 182 ? 22.982 31.694 -49.267 1.00 42.38 182 ALA A C 1
ATOM 1448 O O . ALA A 1 182 ? 21.938 31.064 -49.415 1.00 42.38 182 ALA A O 1
ATOM 1449 N N . LEU A 1 183 ? 23.832 31.384 -48.278 1.00 44.06 183 LEU A N 1
ATOM 1450 C CA . LEU A 1 183 ? 23.630 30.218 -47.393 1.00 44.06 183 LEU A CA 1
ATOM 1451 C C . LEU A 1 183 ? 23.401 30.556 -45.909 1.00 44.06 183 LEU A C 1
ATOM 1453 O O . LEU A 1 183 ? 23.157 29.649 -45.118 1.00 44.06 183 LEU A O 1
ATOM 1457 N N . ALA A 1 184 ? 23.397 31.836 -45.522 1.00 43.75 184 ALA A N 1
ATOM 1458 C CA . ALA A 1 184 ? 23.161 32.240 -44.130 1.00 43.75 184 ALA A CA 1
ATOM 1459 C C . ALA A 1 184 ? 21.668 32.376 -43.754 1.00 43.75 184 ALA A C 1
ATOM 1461 O O . ALA A 1 184 ? 21.330 32.366 -42.575 1.00 43.75 184 ALA A O 1
ATOM 1462 N N . THR A 1 185 ? 20.747 32.438 -44.721 1.00 43.94 185 THR A N 1
ATOM 1463 C CA . THR A 1 185 ? 19.311 32.671 -44.462 1.00 43.94 185 THR A CA 1
ATOM 1464 C C . THR A 1 185 ? 18.461 31.406 -44.316 1.00 43.94 185 THR A C 1
ATOM 1466 O O . THR A 1 185 ? 17.268 31.513 -44.044 1.00 43.94 185 THR A O 1
ATOM 1469 N N . ARG A 1 186 ? 19.030 30.193 -44.426 1.00 42.62 186 ARG A N 1
ATOM 1470 C CA . ARG A 1 186 ? 18.247 28.937 -44.343 1.00 42.62 186 ARG A CA 1
ATOM 1471 C C . ARG A 1 186 ? 18.365 28.159 -43.025 1.00 42.62 186 ARG A C 1
ATOM 1473 O O . ARG A 1 186 ? 17.735 27.116 -42.896 1.00 42.62 186 ARG A O 1
ATOM 1480 N N . LEU A 1 187 ? 19.106 28.655 -42.031 1.00 45.19 187 LEU A N 1
ATOM 1481 C CA . LEU A 1 187 ? 19.302 27.947 -40.752 1.00 45.19 187 LEU A CA 1
ATOM 1482 C C . LEU A 1 187 ? 18.564 28.546 -39.539 1.00 45.19 187 LEU A C 1
ATOM 1484 O O . LEU A 1 187 ? 18.714 28.026 -38.442 1.00 45.19 187 LEU A O 1
ATOM 1488 N N . GLN A 1 188 ? 17.711 29.564 -39.713 1.00 43.25 188 GLN A N 1
ATOM 1489 C CA . GLN A 1 188 ? 16.915 30.134 -38.604 1.00 43.25 188 GLN A CA 1
ATOM 1490 C C . GLN A 1 188 ? 15.411 29.795 -38.635 1.00 43.25 188 GLN A C 1
ATOM 1492 O O . GLN A 1 188 ? 14.709 30.050 -37.664 1.00 43.25 188 GLN A O 1
ATOM 1497 N N . GLY A 1 189 ? 14.897 29.168 -39.699 1.00 38.50 189 GLY A N 1
ATOM 1498 C CA . GLY A 1 189 ? 13.454 28.904 -39.853 1.00 38.50 189 GLY A CA 1
ATOM 1499 C C . GLY A 1 189 ? 12.919 27.611 -39.220 1.00 38.50 189 GLY A C 1
ATOM 1500 O O . GLY A 1 189 ? 11.728 27.342 -39.329 1.00 38.50 189 GLY A O 1
ATOM 1501 N N . GLY A 1 190 ? 13.768 26.783 -38.602 1.00 40.94 190 GLY A N 1
ATOM 1502 C CA . GLY A 1 190 ? 13.388 25.432 -38.153 1.00 40.94 190 GLY A CA 1
ATOM 1503 C C . GLY A 1 190 ? 13.130 25.264 -36.653 1.00 40.94 190 GLY A C 1
ATOM 1504 O O . GLY A 1 190 ? 12.629 24.225 -36.248 1.00 40.94 190 GLY A O 1
ATOM 1505 N N . GLN A 1 191 ? 13.456 26.254 -35.818 1.00 43.62 191 GLN A N 1
ATOM 1506 C CA . GLN A 1 191 ? 13.513 26.080 -34.354 1.00 43.62 191 GLN A CA 1
ATOM 1507 C C . GLN A 1 191 ? 12.327 26.696 -33.591 1.00 43.62 191 GLN A C 1
ATOM 1509 O O . GLN A 1 191 ? 12.367 26.801 -32.369 1.00 43.62 191 GLN A O 1
ATOM 1514 N N . HIS A 1 192 ? 11.261 27.117 -34.278 1.00 38.81 192 HIS A N 1
ATOM 1515 C CA . HIS A 1 192 ? 10.058 27.681 -33.636 1.00 38.81 192 HIS A CA 1
ATOM 1516 C C . HIS A 1 192 ? 8.787 26.841 -33.824 1.00 38.81 192 HIS A C 1
ATOM 1518 O O . HIS A 1 192 ? 7.767 27.151 -33.218 1.00 38.81 192 HIS A O 1
ATOM 1524 N N . ALA A 1 193 ? 8.839 25.751 -34.597 1.00 43.34 193 ALA A N 1
ATOM 1525 C CA . ALA A 1 193 ? 7.665 24.912 -34.852 1.00 43.34 193 ALA A CA 1
ATOM 1526 C C . ALA A 1 193 ? 7.489 23.747 -33.853 1.00 43.34 193 ALA A C 1
ATOM 1528 O O . ALA A 1 193 ? 6.375 23.256 -33.693 1.00 43.34 193 ALA A O 1
ATOM 1529 N N . GLU A 1 194 ? 8.542 23.311 -33.150 1.00 41.00 194 GLU A N 1
ATOM 1530 C CA . GLU A 1 194 ? 8.452 22.164 -32.223 1.00 41.00 194 GLU A CA 1
ATOM 1531 C C . GLU A 1 194 ? 8.199 22.553 -30.760 1.00 41.00 194 GLU A C 1
ATOM 1533 O O . GLU A 1 194 ? 7.628 21.760 -30.013 1.00 41.00 194 GLU A O 1
ATOM 1538 N N . ALA A 1 195 ? 8.512 23.788 -30.352 1.00 41.12 195 ALA A N 1
ATOM 1539 C CA . ALA A 1 195 ? 8.279 24.243 -28.978 1.00 41.12 195 ALA A CA 1
ATOM 1540 C C . ALA A 1 195 ? 6.783 24.431 -28.646 1.00 41.12 195 ALA A C 1
ATOM 1542 O O . ALA A 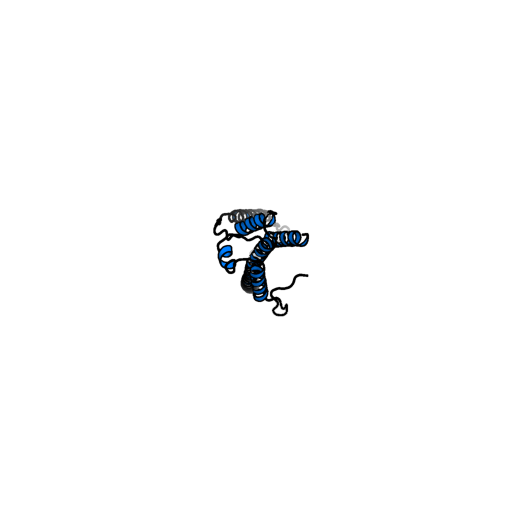1 195 ? 6.381 24.265 -27.501 1.00 41.12 195 ALA A O 1
ATOM 1543 N N . GLN A 1 196 ? 5.934 24.700 -29.645 1.00 45.28 196 GLN A N 1
ATOM 1544 C CA . GLN A 1 196 ? 4.496 24.932 -29.432 1.00 45.28 196 GLN A CA 1
ATOM 1545 C C . GLN A 1 196 ? 3.653 23.645 -29.416 1.00 45.28 196 GLN A C 1
ATOM 1547 O O . GLN A 1 196 ? 2.467 23.689 -29.095 1.00 45.28 196 GLN A O 1
ATOM 1552 N N . ARG A 1 197 ? 4.241 22.481 -29.733 1.00 42.12 197 ARG A N 1
ATOM 1553 C CA . ARG A 1 197 ? 3.517 21.197 -29.752 1.00 42.12 197 ARG A CA 1
ATOM 1554 C C . ARG A 1 197 ? 3.562 20.453 -28.410 1.00 42.12 197 ARG A C 1
ATOM 1556 O O . ARG A 1 197 ? 2.701 19.614 -28.169 1.00 42.12 197 ARG A O 1
ATOM 1563 N N . GLY A 1 198 ? 4.519 20.779 -27.535 1.00 40.34 198 GLY A N 1
ATOM 1564 C CA . GLY A 1 198 ? 4.678 20.149 -26.217 1.00 40.34 198 GLY A CA 1
ATOM 1565 C C . GLY A 1 198 ? 3.760 20.709 -25.122 1.00 40.34 198 GLY A C 1
ATOM 1566 O O . GLY A 1 198 ? 3.318 19.961 -24.254 1.00 40.34 198 GLY A O 1
ATOM 1567 N N . GLU A 1 199 ? 3.406 21.997 -25.175 1.00 37.75 199 GLU A N 1
ATOM 1568 C CA . GLU A 1 199 ? 2.578 22.631 -24.132 1.00 37.75 199 GLU A CA 1
ATOM 1569 C C . GLU A 1 199 ? 1.081 22.300 -24.260 1.00 37.75 199 GLU A C 1
ATOM 1571 O O . GLU A 1 199 ? 0.373 22.230 -23.257 1.00 37.75 199 GLU A O 1
ATOM 1576 N N . ALA A 1 200 ? 0.595 21.993 -25.468 1.00 39.84 200 ALA A N 1
ATOM 1577 C CA . ALA A 1 200 ? -0.811 21.645 -25.692 1.00 39.84 200 ALA A CA 1
ATOM 1578 C C . ALA A 1 200 ? -1.186 20.222 -25.225 1.00 39.84 200 ALA A C 1
ATOM 1580 O O . ALA A 1 200 ? -2.367 19.935 -25.039 1.00 39.84 200 ALA A O 1
ATOM 1581 N N . GLN A 1 201 ? -0.213 19.327 -25.009 1.00 44.75 201 GLN A N 1
ATOM 1582 C CA . GLN A 1 201 ? -0.475 17.956 -24.540 1.00 44.75 201 GLN A CA 1
ATOM 1583 C C . GLN A 1 201 ? -0.465 17.809 -23.011 1.00 44.75 201 GLN A C 1
ATOM 1585 O O . GLN A 1 201 ? -1.079 16.878 -22.496 1.00 44.75 201 GLN A O 1
ATOM 1590 N N . MET A 1 202 ? 0.128 18.754 -22.274 1.00 36.56 202 MET A N 1
ATOM 1591 C CA . MET A 1 202 ? 0.125 18.745 -20.801 1.00 36.56 202 MET A CA 1
ATOM 1592 C C . MET A 1 202 ? -1.167 19.313 -20.190 1.00 36.56 202 MET A C 1
ATOM 1594 O O . MET A 1 202 ? -1.467 19.038 -19.033 1.00 36.56 202 MET A O 1
ATOM 1598 N N . ALA A 1 203 ? -1.964 20.060 -20.962 1.00 42.75 203 ALA A N 1
ATOM 1599 C CA . ALA A 1 203 ? -3.225 20.649 -20.499 1.00 42.75 203 ALA A CA 1
ATOM 1600 C C . ALA A 1 203 ? -4.452 19.732 -20.682 1.00 42.75 203 ALA A C 1
ATOM 1602 O O . ALA A 1 203 ? -5.550 20.100 -20.273 1.00 42.75 203 ALA A O 1
ATOM 1603 N N . SER A 1 204 ? -4.292 18.546 -21.287 1.00 41.31 204 SER A N 1
ATOM 1604 C CA . SER A 1 204 ? -5.415 17.655 -21.628 1.00 41.31 204 SER A CA 1
ATOM 1605 C C . SER A 1 204 ? -5.571 16.425 -20.717 1.00 41.31 204 SER A C 1
ATOM 1607 O O . SER A 1 204 ? -6.423 15.586 -21.000 1.00 41.31 204 SER A O 1
ATOM 1609 N N . LEU A 1 205 ? -4.787 16.296 -19.638 1.00 41.12 205 LEU A N 1
ATOM 1610 C CA . LEU A 1 205 ? -4.862 15.151 -18.707 1.00 41.12 205 LEU A CA 1
ATOM 1611 C C . LEU A 1 205 ? -5.432 15.493 -17.320 1.00 41.12 205 LEU A C 1
ATOM 1613 O O . LEU A 1 205 ? -5.456 14.646 -16.431 1.00 41.12 205 LEU A O 1
ATOM 1617 N N . THR A 1 206 ? -5.961 16.700 -17.136 1.00 38.06 206 THR A N 1
ATOM 1618 C CA . THR A 1 206 ? -6.757 17.085 -15.962 1.00 38.06 206 THR A CA 1
ATOM 1619 C C . THR A 1 206 ? -8.238 16.967 -16.300 1.00 38.06 206 THR A C 1
ATOM 1621 O O . THR A 1 206 ? -8.949 17.950 -16.489 1.00 38.06 206 THR A O 1
ATOM 1624 N N . GLY A 1 207 ? -8.707 15.731 -16.428 1.00 32.97 207 GLY A N 1
ATOM 1625 C CA . GLY A 1 207 ? -10.100 15.455 -16.734 1.00 32.97 207 GLY A CA 1
ATOM 1626 C C . GLY A 1 207 ? -10.511 14.076 -16.257 1.00 32.97 207 GLY A C 1
ATOM 1627 O O . GLY A 1 207 ? -10.183 13.083 -16.890 1.00 32.97 207 GLY A O 1
ATOM 1628 N N . THR A 1 208 ? -11.291 14.075 -15.174 1.00 33.03 208 THR A N 1
ATOM 1629 C CA . THR A 1 208 ? -12.338 13.092 -14.856 1.00 33.03 208 THR A CA 1
ATOM 1630 C C . THR A 1 208 ? -11.910 11.660 -14.542 1.00 33.03 208 THR A C 1
ATOM 1632 O O . THR A 1 208 ? -11.735 10.877 -15.460 1.00 33.03 208 THR A O 1
ATOM 1635 N N . LEU A 1 209 ? -11.920 11.294 -13.253 1.00 32.78 209 LEU A N 1
ATOM 1636 C CA . LEU A 1 209 ? -12.628 10.112 -12.729 1.00 32.78 209 LEU A CA 1
ATOM 1637 C C . LEU A 1 209 ? -12.992 10.410 -11.261 1.00 32.78 209 LEU A C 1
ATOM 1639 O O . LEU A 1 209 ? -12.122 10.538 -10.410 1.00 32.78 209 LEU A O 1
ATOM 1643 N N . HIS A 1 210 ? -14.213 10.887 -11.039 1.00 31.23 210 HIS A N 1
ATOM 1644 C CA . HIS A 1 210 ? -15.368 10.097 -10.605 1.00 31.23 210 HIS A CA 1
ATOM 1645 C C . HIS A 1 210 ? -15.320 9.802 -9.105 1.00 31.23 210 HIS A C 1
ATOM 1647 O O . HIS A 1 210 ? -14.682 8.864 -8.637 1.00 31.23 210 HIS A O 1
ATOM 1653 N N . GLU A 1 211 ? -16.043 10.651 -8.379 1.00 33.53 211 GLU A N 1
ATOM 1654 C CA . GLU A 1 211 ? -16.588 10.351 -7.068 1.00 33.53 211 GLU A CA 1
ATOM 1655 C C . GLU A 1 211 ? -17.340 9.018 -7.159 1.00 33.53 211 GLU A C 1
ATOM 1657 O O . GLU A 1 211 ? -18.257 8.844 -7.968 1.00 33.53 211 GLU A O 1
ATOM 1662 N N . THR A 1 212 ? -16.904 8.063 -6.350 1.00 32.72 212 THR A N 1
ATOM 1663 C CA . THR A 1 212 ? -17.734 6.960 -5.889 1.00 32.72 212 THR A CA 1
ATOM 1664 C C . THR A 1 212 ? -17.914 7.173 -4.399 1.00 32.72 212 THR A C 1
ATOM 1666 O O . THR A 1 212 ? -17.060 6.807 -3.589 1.00 32.72 212 THR A O 1
ATOM 1669 N N . GLU A 1 213 ? -19.019 7.832 -4.062 1.00 35.47 213 GLU A N 1
ATOM 1670 C CA . GLU A 1 213 ? -19.709 7.603 -2.804 1.00 35.47 213 GLU A CA 1
ATOM 1671 C C . GLU A 1 213 ? -20.004 6.104 -2.702 1.00 35.47 213 GLU A C 1
ATOM 1673 O O . GLU A 1 213 ? -20.808 5.593 -3.474 1.00 35.47 213 GLU A O 1
ATOM 1678 N N . GLU A 1 214 ? -19.388 5.396 -1.755 1.00 29.58 214 GLU A N 1
ATOM 1679 C CA . GLU A 1 214 ? -20.082 4.289 -1.104 1.00 29.58 214 GLU A CA 1
ATOM 1680 C C . GLU A 1 214 ? -19.463 3.930 0.249 1.00 29.58 214 GLU A C 1
ATOM 1682 O O . GLU A 1 214 ? -18.253 3.774 0.407 1.00 29.58 214 GLU A O 1
ATOM 1687 N N . SER A 1 215 ? -20.369 3.730 1.203 1.00 33.25 215 SER A N 1
ATOM 1688 C CA . SER A 1 215 ? -20.184 3.113 2.511 1.00 33.25 215 SER A CA 1
ATOM 1689 C C . SER A 1 215 ? -19.520 3.972 3.588 1.00 33.25 215 SER A C 1
ATOM 1691 O O . SER A 1 215 ? -18.389 3.744 4.020 1.00 33.25 215 SER A O 1
ATOM 1693 N N . ALA A 1 216 ? -20.336 4.871 4.144 1.00 33.50 216 ALA A N 1
ATOM 1694 C CA . ALA A 1 216 ? -20.264 5.273 5.542 1.00 33.50 216 ALA A CA 1
ATOM 1695 C C . ALA A 1 216 ? -20.360 4.034 6.458 1.00 33.50 216 ALA A C 1
ATOM 1697 O O . ALA A 1 216 ? -21.405 3.720 7.023 1.00 33.50 216 ALA A O 1
ATOM 1698 N N . ALA A 1 217 ? -19.249 3.320 6.624 1.00 39.25 217 ALA A N 1
ATOM 1699 C CA . ALA A 1 217 ? -19.016 2.599 7.858 1.00 39.25 217 ALA A CA 1
ATOM 1700 C C . ALA A 1 217 ? -18.850 3.678 8.927 1.00 39.25 217 ALA A C 1
ATOM 1702 O O . ALA A 1 217 ? -17.937 4.495 8.827 1.00 39.25 217 ALA A O 1
ATOM 1703 N N . SER A 1 218 ? -19.785 3.719 9.879 1.00 47.12 218 SER A N 1
ATOM 1704 C CA . SER A 1 218 ? -19.740 4.553 11.080 1.00 47.12 218 SER A CA 1
ATOM 1705 C C . SER A 1 218 ? -18.315 4.550 11.642 1.00 47.12 218 SER A C 1
ATOM 1707 O O . SER A 1 218 ? -17.857 3.592 12.268 1.00 47.12 218 SER A O 1
ATOM 1709 N N . CYS A 1 219 ? -17.572 5.606 11.310 1.00 37.91 219 CYS A N 1
ATOM 1710 C CA . CYS A 1 219 ? -16.205 5.809 11.742 1.00 37.91 219 CYS A CA 1
ATOM 1711 C C . CYS A 1 219 ? -16.275 6.235 13.199 1.00 37.91 219 CYS A C 1
ATOM 1713 O O . CYS A 1 219 ? -16.315 7.420 13.526 1.00 37.91 219 CYS A O 1
ATOM 1715 N N . VAL A 1 220 ? -16.308 5.239 14.074 1.00 54.09 220 VAL A N 1
ATOM 1716 C CA . VAL A 1 220 ? -16.092 5.395 15.502 1.00 54.09 220 VAL A CA 1
ATOM 1717 C C . VAL A 1 220 ? -14.791 6.180 15.693 1.00 54.09 220 VAL A C 1
ATOM 1719 O O . VAL A 1 220 ? -13.704 5.673 15.424 1.00 54.09 220 VAL A O 1
ATOM 1722 N N . ASN A 1 221 ? -14.894 7.451 16.089 1.00 51.53 221 ASN A N 1
ATOM 1723 C CA . ASN A 1 221 ? -13.739 8.329 16.236 1.00 51.53 221 ASN A CA 1
ATOM 1724 C C . ASN A 1 221 ? -13.058 8.037 17.594 1.00 51.53 221 ASN A C 1
ATOM 1726 O O . ASN A 1 221 ? -13.601 8.389 18.647 1.00 51.53 221 ASN A O 1
ATOM 1730 N N . PRO A 1 222 ? -11.878 7.391 17.617 1.00 51.56 222 PRO A N 1
ATOM 1731 C CA . PRO A 1 222 ? -11.309 6.787 18.827 1.00 51.56 222 PRO A CA 1
ATOM 1732 C C . PRO A 1 222 ? -10.829 7.820 19.856 1.00 51.56 222 PRO A C 1
ATOM 1734 O O . PRO A 1 222 ? -10.736 7.528 21.053 1.00 51.56 222 PRO A O 1
ATOM 1737 N N . HIS A 1 223 ? -10.565 9.057 19.427 1.00 52.41 223 HIS A N 1
ATOM 1738 C CA . HIS A 1 223 ? -10.281 10.156 20.348 1.00 52.41 223 HIS A CA 1
ATOM 1739 C C . HIS A 1 223 ? -11.514 10.548 21.166 1.00 52.41 223 HIS A C 1
ATOM 1741 O O . HIS A 1 223 ? -11.377 10.841 22.350 1.00 52.41 2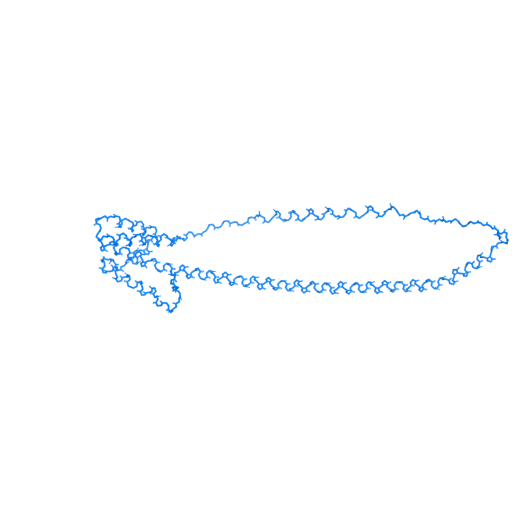23 HIS A O 1
ATOM 1747 N N . ARG A 1 224 ? -12.723 10.460 20.596 1.00 54.28 224 ARG A N 1
ATOM 1748 C CA . ARG A 1 224 ? -13.963 10.737 21.337 1.00 54.28 224 ARG A CA 1
ATOM 1749 C C . ARG A 1 224 ? -14.223 9.677 22.405 1.00 54.28 224 ARG A C 1
ATOM 1751 O O . ARG A 1 224 ? -14.526 10.040 23.535 1.00 54.28 224 ARG A O 1
ATOM 1758 N N . ILE A 1 225 ? -13.988 8.399 22.096 1.00 55.72 225 ILE A N 1
ATOM 1759 C CA . ILE A 1 225 ? -14.132 7.295 23.063 1.00 55.72 225 ILE A CA 1
ATOM 1760 C C . ILE A 1 225 ? -13.198 7.469 24.255 1.00 55.72 225 ILE A C 1
ATOM 1762 O O . ILE A 1 225 ? -13.623 7.400 25.407 1.00 55.72 225 ILE A O 1
ATOM 1766 N N . THR A 1 226 ? -11.916 7.698 23.973 1.00 57.38 226 THR A N 1
ATOM 1767 C CA . THR A 1 226 ? -10.891 7.773 25.017 1.00 57.38 226 THR A CA 1
ATOM 1768 C C . THR A 1 226 ? -11.130 8.981 25.928 1.00 57.38 226 THR A C 1
ATOM 1770 O O . THR A 1 226 ? -10.992 8.876 27.147 1.00 57.38 226 THR A O 1
ATOM 1773 N N . LEU A 1 227 ? -11.559 10.112 25.355 1.00 59.47 227 LEU A N 1
ATOM 1774 C CA . LEU A 1 227 ? -11.906 11.320 26.106 1.00 59.47 227 LEU A CA 1
ATOM 1775 C C . LEU A 1 227 ? -13.176 11.146 26.951 1.00 59.47 227 LEU A C 1
ATOM 1777 O O . LEU A 1 227 ? -13.204 11.598 28.093 1.00 59.47 227 LEU A O 1
ATOM 1781 N N . LEU A 1 228 ? -14.204 10.465 26.439 1.00 58.25 228 LEU A N 1
ATOM 1782 C CA . LEU A 1 228 ? -15.458 10.243 27.169 1.00 58.25 228 LEU A CA 1
ATOM 1783 C C . LEU A 1 228 ? -15.310 9.244 28.307 1.00 58.25 228 LEU A C 1
ATOM 1785 O O . LEU A 1 228 ? -15.800 9.499 29.404 1.00 58.25 228 LEU A O 1
ATOM 1789 N N . LEU A 1 229 ? -14.594 8.144 28.079 1.00 57.62 229 LEU A N 1
ATOM 1790 C CA . LEU A 1 229 ? -14.307 7.176 29.133 1.00 57.62 229 LEU A CA 1
ATOM 1791 C C . LEU A 1 229 ? -13.403 7.800 30.203 1.00 57.62 229 LEU A C 1
ATOM 1793 O O . LEU A 1 229 ? -13.662 7.629 31.390 1.00 57.62 229 LEU A O 1
ATOM 1797 N N . SER A 1 230 ? -12.407 8.603 29.813 1.00 59.47 230 SER A N 1
ATOM 1798 C CA . SER A 1 230 ? -11.591 9.362 30.767 1.00 59.47 230 SER A CA 1
ATOM 1799 C C . SER A 1 230 ? -12.433 10.346 31.587 1.00 59.47 230 SER A C 1
ATOM 1801 O O . SER A 1 230 ? -12.292 10.385 32.810 1.00 59.47 230 SER A O 1
ATOM 1803 N N . ALA A 1 231 ? -13.351 11.087 30.961 1.00 57.66 231 ALA A N 1
ATOM 1804 C CA . ALA A 1 231 ? -14.237 12.022 31.654 1.00 57.66 231 ALA A CA 1
ATOM 1805 C C . ALA A 1 231 ? -15.223 11.312 32.602 1.00 57.66 231 ALA A C 1
ATOM 1807 O O . ALA A 1 231 ? -15.365 11.725 33.754 1.00 57.66 231 ALA A O 1
ATOM 1808 N N . ALA A 1 232 ? -15.843 10.210 32.166 1.00 56.41 232 ALA A N 1
ATOM 1809 C CA . ALA A 1 232 ? -16.781 9.426 32.972 1.00 56.41 232 ALA A CA 1
ATOM 1810 C C . ALA A 1 232 ? -16.098 8.790 34.195 1.00 56.41 232 ALA A C 1
ATOM 1812 O O . ALA A 1 232 ? -16.598 8.900 35.316 1.00 56.41 232 ALA A O 1
ATOM 1813 N N . PHE A 1 233 ? -14.906 8.209 34.014 1.00 55.91 233 PHE A N 1
ATOM 1814 C CA . PHE A 1 233 ? -14.127 7.652 35.123 1.00 55.91 233 PHE A CA 1
ATOM 1815 C C . PHE A 1 233 ? -13.607 8.728 36.081 1.00 55.91 233 PHE A C 1
ATOM 1817 O O . PHE A 1 233 ? -13.528 8.482 37.284 1.00 55.91 233 PHE A O 1
ATOM 1824 N N . THR A 1 234 ? -13.280 9.923 35.584 1.00 60.75 234 THR A N 1
ATOM 1825 C CA . THR A 1 234 ? -12.860 11.041 36.444 1.00 60.75 234 THR A CA 1
ATOM 1826 C C . THR A 1 234 ? -14.037 11.560 37.274 1.00 60.75 234 THR A C 1
ATOM 1828 O O . THR A 1 234 ? -13.878 11.797 38.468 1.00 60.75 234 THR A O 1
ATOM 1831 N N . SER A 1 235 ? -15.237 11.644 36.690 1.00 53.00 235 SER A N 1
ATOM 1832 C CA . SER A 1 235 ? -16.454 12.066 37.395 1.00 53.00 235 SER A CA 1
ATOM 1833 C C . SER A 1 235 ? -16.896 11.063 38.471 1.00 53.00 235 SER A C 1
ATOM 1835 O O . SER A 1 235 ? -17.343 11.474 39.536 1.00 53.00 235 SER A O 1
ATOM 1837 N N . MET A 1 236 ? -16.686 9.761 38.250 1.00 52.00 236 MET A N 1
ATOM 1838 C CA . MET A 1 236 ? -16.974 8.701 39.229 1.00 52.00 236 MET A CA 1
ATOM 1839 C C . MET A 1 236 ? -15.945 8.544 40.353 1.00 52.00 236 MET A C 1
ATOM 1841 O O . MET A 1 236 ? -16.208 7.819 41.309 1.00 52.00 236 MET A O 1
ATOM 1845 N N . ARG A 1 237 ? -14.756 9.145 40.230 1.00 46.25 237 ARG A N 1
ATOM 1846 C CA . ARG A 1 237 ? -13.675 9.033 41.227 1.00 46.25 237 ARG A CA 1
ATOM 1847 C C . ARG A 1 237 ? -13.692 10.170 42.258 1.00 46.25 237 ARG A C 1
ATOM 1849 O O . ARG A 1 237 ? -12.911 10.128 43.201 1.00 46.25 237 ARG A O 1
ATOM 1856 N N . ILE A 1 238 ? -14.537 11.184 42.051 1.00 44.66 238 ILE A N 1
ATOM 1857 C CA . ILE A 1 238 ? -14.612 12.413 42.863 1.00 44.66 238 ILE A CA 1
ATOM 1858 C C . ILE A 1 238 ? -15.821 12.404 43.833 1.00 44.66 238 ILE A C 1
ATOM 1860 O O . ILE A 1 238 ? -15.922 13.289 44.679 1.00 44.66 238 ILE A O 1
ATOM 1864 N N . GLN A 1 239 ? -16.698 11.393 43.777 1.00 40.34 239 GLN A N 1
ATOM 1865 C CA . GLN A 1 239 ? -17.797 11.163 44.735 1.00 40.34 239 GLN A CA 1
ATOM 1866 C C . GLN A 1 239 ? -17.544 9.908 45.569 1.00 40.34 239 GLN A C 1
ATOM 1868 O O . GLN A 1 239 ? -17.925 9.928 46.759 1.00 40.34 239 GLN A O 1
#

InterPro domains:
  IPR028193 Testis-expressed protein 13 A-D, N-terminal [PF15186] (5-149)

Organism: Oryctolagus cuniculus (NCBI:txid9986)

Radius of gyration: 47.64 Å; chains: 1; bounding box: 88×52×127 Å

Foldseek 3Di:
DDQPCPPPVSPDDLVVVLVVLLVLLVVLVHDNCLVVVCVVDDPVVLLVVLVVQLPDPPHDLSNNSSSLSSLVSVVSVVVVVVVVVVVVVVVVVVVVVVVVVVVVVVVVVVVVVVVVVVVVVVVVVVVVVVVVVVVVVVVVVVVCVVCVVVVVVVVVVVVVVDDPPPPDDDDDDDPDDDDPDDPPPPPPPPPPPPVVVVVVVVVPPPDDDDDDDDDPPPPPPVVVSVVSSVVSVVSSVVD

Secondary structure (DSSP, 8-state):
----TT-TTS---HHHHHHHHHHHHHHTT--TTHHHHHHTS-HHHHHHHHHHHHH-TTS-HHHHHHHHHHHHHHHHHHHHHHHHHHHHHHHHHHHHHHHHHHHHHHHHHHHHHHHHHHHHHHHHHHHHHHHHHHHHHHHHHHHHHHHHHHHHHHHHHHHHHS-GGG-S------------SSSSSSSSSSSSSSHHHHHHHHTSS----------------HHHHHHHHHHHHHHHT--

pLDDT: mean 71.59, std 22.06, range [29.58, 98.56]